Protein AF-A0A1D2M8N7-F1 (afdb_monomer_lite)

Structure (mmCIF, N/CA/C/O backbone):
data_AF-A0A1D2M8N7-F1
#
_entry.id   AF-A0A1D2M8N7-F1
#
loop_
_atom_site.group_PDB
_atom_site.id
_atom_site.type_symbol
_atom_site.label_atom_id
_atom_site.label_alt_id
_atom_site.label_comp_id
_atom_site.label_asym_id
_atom_site.label_entity_id
_atom_site.label_seq_id
_atom_site.pdbx_PDB_ins_code
_atom_site.Cartn_x
_atom_site.Cartn_y
_atom_site.Cartn_z
_atom_site.occupancy
_atom_site.B_iso_or_equiv
_atom_site.auth_seq_id
_atom_site.auth_comp_id
_atom_site.auth_asym_id
_atom_site.auth_atom_id
_atom_site.pdbx_PDB_model_num
ATOM 1 N N . MET A 1 1 ? 9.373 -18.485 15.037 1.00 39.41 1 MET A N 1
ATOM 2 C CA . MET A 1 1 ? 9.373 -17.427 16.068 1.00 39.41 1 MET A CA 1
ATOM 3 C C . MET A 1 1 ? 8.001 -17.439 16.716 1.00 39.41 1 MET A C 1
ATOM 5 O O . MET A 1 1 ? 7.015 -17.319 16.004 1.00 39.41 1 MET A O 1
ATOM 9 N N . SER A 1 2 ? 7.951 -17.748 18.009 1.00 27.81 2 SER A N 1
ATOM 10 C CA . SER A 1 2 ? 6.726 -18.033 18.767 1.00 27.81 2 SER A CA 1
ATOM 11 C C . SER A 1 2 ? 5.872 -16.779 18.997 1.00 27.81 2 SER A C 1
ATOM 13 O O . SER A 1 2 ? 6.446 -15.706 19.189 1.00 27.81 2 SER A O 1
ATOM 15 N N . PRO A 1 3 ? 4.531 -16.883 19.036 1.00 33.41 3 PRO A N 1
ATOM 16 C CA . PRO A 1 3 ? 3.685 -15.767 19.431 1.00 33.41 3 PRO A CA 1
ATOM 17 C C . PRO A 1 3 ? 3.717 -15.607 20.956 1.00 33.41 3 PRO A C 1
ATOM 19 O O . PRO A 1 3 ? 3.453 -16.545 21.707 1.00 33.41 3 PRO A O 1
ATOM 22 N N . ILE A 1 4 ? 4.065 -14.403 21.405 1.00 32.59 4 ILE A N 1
ATOM 23 C CA . ILE A 1 4 ? 3.985 -13.978 22.803 1.00 32.59 4 ILE A CA 1
ATOM 24 C C . ILE A 1 4 ? 2.514 -13.653 23.085 1.00 32.59 4 ILE A C 1
ATOM 26 O O . ILE A 1 4 ? 1.981 -12.667 22.583 1.00 32.59 4 ILE A O 1
ATOM 30 N N . ILE A 1 5 ? 1.852 -14.515 23.855 1.00 33.31 5 ILE A N 1
ATOM 31 C CA . ILE A 1 5 ? 0.481 -14.319 24.335 1.00 33.31 5 ILE A CA 1
ATOM 32 C C . ILE A 1 5 ? 0.560 -13.489 25.620 1.00 33.31 5 ILE A C 1
ATOM 34 O O . ILE A 1 5 ? 1.030 -13.976 26.647 1.00 33.31 5 ILE A O 1
ATOM 38 N N . PHE A 1 6 ? 0.115 -12.233 25.568 1.00 30.81 6 PHE A N 1
ATOM 39 C CA . PHE A 1 6 ? -0.077 -11.407 26.761 1.00 30.81 6 PHE A CA 1
ATOM 40 C C . PHE A 1 6 ? -1.386 -11.812 27.450 1.00 30.81 6 PHE A C 1
ATOM 42 O O . PHE A 1 6 ? -2.474 -11.464 26.997 1.00 30.81 6 PHE A O 1
ATOM 49 N N . PHE A 1 7 ? -1.279 -12.546 28.558 1.00 30.67 7 PHE A N 1
ATOM 50 C CA . PHE A 1 7 ? -2.371 -12.694 29.517 1.00 30.67 7 PHE A CA 1
ATOM 51 C C . PHE A 1 7 ? -2.469 -11.408 30.345 1.00 30.67 7 PHE A C 1
ATOM 53 O O . PHE A 1 7 ? -1.603 -11.125 31.170 1.00 30.67 7 PHE A O 1
ATOM 60 N N . VAL A 1 8 ? -3.525 -10.623 30.131 1.00 31.33 8 VAL A N 1
ATOM 61 C CA . VAL A 1 8 ? -3.925 -9.574 31.074 1.00 31.33 8 VAL A CA 1
ATOM 62 C C . VAL A 1 8 ? -4.784 -10.243 32.142 1.00 31.33 8 VAL A C 1
ATOM 64 O O . VAL A 1 8 ? -5.984 -10.444 31.967 1.00 31.33 8 VAL A O 1
ATOM 67 N N . THR A 1 9 ? -4.150 -10.644 33.240 1.00 33.78 9 THR A N 1
ATOM 68 C CA . THR A 1 9 ? -4.845 -11.157 34.422 1.00 33.78 9 THR A CA 1
ATOM 69 C C . THR A 1 9 ? -5.443 -9.973 35.178 1.00 33.78 9 THR A C 1
ATOM 71 O O . THR A 1 9 ? -4.750 -9.288 35.928 1.00 33.78 9 THR A O 1
ATOM 74 N N . LEU A 1 10 ? -6.731 -9.701 34.964 1.00 31.59 10 LEU A N 1
ATOM 75 C CA . LEU A 1 10 ? -7.494 -8.767 35.788 1.00 31.59 10 LEU A CA 1
ATOM 76 C C . LEU A 1 10 ? -7.776 -9.453 37.134 1.00 31.59 10 LEU A C 1
ATOM 78 O O . LEU A 1 10 ? -8.636 -10.327 37.230 1.00 31.59 10 LEU A O 1
ATOM 82 N N . VAL A 1 11 ? -7.015 -9.095 38.168 1.00 32.44 11 VAL A N 1
ATOM 83 C CA . VAL A 1 11 ? -7.277 -9.523 39.547 1.00 32.44 11 VAL A CA 1
ATOM 84 C C . VAL A 1 11 ? -8.539 -8.800 40.022 1.00 32.44 11 VAL A C 1
ATOM 86 O O . VAL A 1 11 ? -8.481 -7.647 40.445 1.00 32.44 11 VAL A O 1
ATOM 89 N N . LEU A 1 12 ? -9.695 -9.462 39.924 1.00 33.44 12 LEU A N 1
ATOM 90 C CA . LEU A 1 12 ? -10.898 -9.050 40.644 1.00 33.44 12 LEU A CA 1
ATOM 91 C C . LEU A 1 12 ? -10.654 -9.306 42.134 1.00 33.44 12 LEU A C 1
ATOM 93 O O . LEU A 1 12 ? -10.722 -10.441 42.605 1.00 33.44 12 LEU A O 1
ATOM 97 N N . GLY A 1 13 ? -10.359 -8.241 42.875 1.00 29.30 13 GLY A N 1
ATOM 98 C CA . GLY A 1 13 ? -10.477 -8.249 44.324 1.00 29.30 13 GLY A CA 1
ATOM 99 C C . GLY A 1 13 ? -11.942 -8.456 44.693 1.00 29.30 13 GLY A C 1
ATOM 100 O O . GLY A 1 13 ? -12.749 -7.536 44.589 1.00 29.30 13 GLY A O 1
ATOM 101 N N . VAL A 1 14 ? -12.291 -9.672 45.107 1.00 35.78 14 VAL A N 1
ATOM 102 C CA . VAL A 1 14 ? -13.542 -9.946 45.813 1.00 35.78 14 VAL A CA 1
ATOM 103 C C . VAL A 1 14 ? -13.428 -9.256 47.170 1.00 35.78 14 VAL A C 1
ATOM 105 O O . VAL A 1 14 ? -12.777 -9.763 48.080 1.00 35.78 14 VAL A O 1
ATOM 108 N N . VAL A 1 15 ? -14.030 -8.075 47.306 1.00 33.81 15 VAL A N 1
ATOM 109 C CA . VAL A 1 15 ? -14.282 -7.483 48.622 1.00 33.81 15 VAL A CA 1
ATOM 110 C C . VAL A 1 15 ? -15.444 -8.265 49.222 1.00 33.81 15 VAL A C 1
ATOM 112 O O . VAL A 1 15 ? -16.612 -7.965 48.989 1.00 33.81 15 VAL A O 1
ATOM 115 N N . SER A 1 16 ? -15.123 -9.322 49.966 1.00 35.66 16 SER A N 1
ATOM 116 C CA . SER A 1 16 ? -16.073 -9.932 50.886 1.00 35.66 16 SER A CA 1
ATOM 117 C C . SER A 1 16 ? -16.345 -8.921 51.997 1.00 35.66 16 SER A C 1
ATOM 119 O O . SER A 1 16 ? -15.528 -8.748 52.902 1.00 35.66 16 SER A O 1
ATOM 121 N N . ALA A 1 17 ? -17.483 -8.235 51.927 1.00 32.53 17 ALA A N 1
ATOM 122 C CA . ALA A 1 17 ? -18.021 -7.504 53.062 1.00 32.53 17 ALA A CA 1
ATOM 123 C C . ALA A 1 17 ? -18.484 -8.527 54.112 1.00 32.53 17 ALA A C 1
ATOM 125 O O . ALA A 1 17 ? -19.641 -8.940 54.147 1.00 32.53 17 ALA A O 1
ATOM 126 N N . THR A 1 18 ? -17.563 -8.995 54.952 1.00 35.00 18 THR A N 1
ATOM 127 C CA . THR A 1 18 ? -17.932 -9.625 56.217 1.00 35.00 18 THR A CA 1
ATOM 128 C C . THR A 1 18 ? -18.499 -8.533 57.114 1.00 35.00 18 THR A C 1
ATOM 130 O O . THR A 1 18 ? -17.779 -7.614 57.503 1.00 35.00 18 THR A O 1
ATOM 133 N N . ASN A 1 19 ? -19.797 -8.628 57.407 1.00 38.72 19 ASN A N 1
ATOM 134 C CA . ASN A 1 19 ? -20.489 -7.836 58.418 1.00 38.72 19 ASN A CA 1
ATOM 135 C C . ASN A 1 19 ? -19.705 -7.859 59.738 1.00 38.72 19 ASN A C 1
ATOM 137 O O . ASN A 1 19 ? -19.791 -8.825 60.493 1.00 38.72 19 ASN A O 1
ATOM 141 N N . SER A 1 20 ? -18.981 -6.781 60.036 1.00 35.78 20 SER A N 1
ATOM 142 C CA . SER A 1 20 ? -18.548 -6.468 61.396 1.00 35.78 20 SER A CA 1
ATOM 143 C C . SER A 1 20 ? -19.629 -5.616 62.052 1.00 35.78 20 SER A C 1
ATOM 145 O O . SER A 1 20 ? -19.499 -4.406 62.205 1.00 35.78 20 SER A O 1
ATOM 147 N N . SER A 1 21 ? -20.748 -6.248 62.395 1.00 45.16 21 SER A N 1
ATOM 148 C CA . SER A 1 21 ? -21.700 -5.702 63.359 1.00 45.16 21 SER A CA 1
ATOM 149 C C . SER A 1 21 ? -21.173 -6.001 64.761 1.00 45.16 21 SER A C 1
ATOM 151 O O . SER A 1 21 ? -21.582 -6.972 65.390 1.00 45.16 21 SER A O 1
ATOM 153 N N . SER A 1 22 ? -20.208 -5.205 65.209 1.00 45.62 22 SER A N 1
ATOM 154 C CA . SER A 1 22 ? -19.734 -5.174 66.591 1.00 45.62 22 SER A CA 1
ATOM 155 C C . SER A 1 22 ? -19.023 -3.848 66.809 1.00 45.62 22 SER A C 1
ATOM 157 O O . SER A 1 22 ? -17.811 -3.801 66.687 1.00 45.62 22 SER A O 1
ATOM 159 N N . ASP A 1 23 ? -19.789 -2.781 67.022 1.00 42.59 23 ASP A N 1
ATOM 160 C CA . ASP A 1 23 ? -19.342 -1.575 67.736 1.00 42.59 23 ASP A CA 1
ATOM 161 C C . ASP A 1 23 ? -20.545 -0.645 67.928 1.00 42.59 23 ASP A C 1
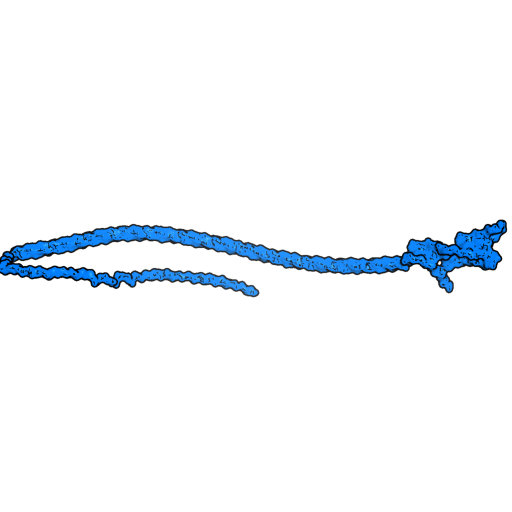ATOM 163 O O . ASP A 1 23 ? -20.701 0.377 67.266 1.00 42.59 23 ASP A O 1
ATOM 167 N N . TYR A 1 24 ? -21.467 -1.053 68.802 1.00 35.25 24 TYR A N 1
ATOM 168 C CA . TYR A 1 24 ? -22.373 -0.113 69.469 1.00 35.25 24 TYR A CA 1
ATOM 169 C C . TYR A 1 24 ? -22.890 -0.710 70.783 1.00 35.25 24 TYR A C 1
ATOM 171 O O . TYR A 1 24 ? -24.087 -0.861 71.009 1.00 35.25 24 TYR A O 1
ATOM 179 N N . ILE A 1 25 ? -21.966 -1.108 71.657 1.00 47.75 25 ILE A N 1
ATOM 180 C CA . ILE A 1 25 ? -22.248 -1.249 73.085 1.00 47.75 25 ILE A CA 1
ATOM 181 C C . ILE A 1 25 ? -21.123 -0.529 73.810 1.00 47.75 25 ILE A C 1
ATOM 183 O O . ILE A 1 25 ? -20.038 -1.081 73.940 1.00 47.75 25 ILE A O 1
ATOM 187 N N . GLN A 1 26 ? -21.398 0.705 74.223 1.00 42.28 26 GLN A N 1
ATOM 188 C CA . GLN A 1 26 ? -21.011 1.320 75.496 1.00 42.28 26 GLN A CA 1
ATOM 189 C C . GLN A 1 26 ? -21.221 2.827 75.363 1.00 42.28 26 GLN A C 1
ATOM 191 O O . GLN A 1 26 ? -20.484 3.500 74.656 1.00 42.28 26 GLN A O 1
ATOM 196 N N . ASP A 1 27 ? -22.279 3.338 75.985 1.00 43.38 27 ASP A N 1
ATOM 197 C CA . ASP A 1 27 ? -22.137 4.182 77.173 1.00 43.38 27 ASP A CA 1
ATOM 198 C C . ASP A 1 27 ? -23.534 4.673 77.588 1.00 43.38 27 ASP A C 1
ATOM 200 O O . ASP A 1 27 ? -24.073 5.640 77.056 1.00 43.38 27 ASP A O 1
ATOM 204 N N . VAL A 1 28 ? -24.163 3.941 78.509 1.00 43.00 28 VAL A N 1
ATOM 205 C CA . VAL A 1 28 ? -25.308 4.435 79.285 1.00 43.00 28 VAL A CA 1
ATOM 206 C C . VAL A 1 28 ? -24.843 4.468 80.734 1.00 43.00 28 VAL A C 1
ATOM 208 O O . VAL A 1 28 ? -25.274 3.672 81.562 1.00 43.00 28 VAL A O 1
ATOM 211 N N . THR A 1 29 ? -23.880 5.339 81.032 1.00 45.94 29 THR A N 1
ATOM 212 C CA . THR A 1 29 ? -23.478 5.640 82.411 1.00 45.94 29 THR A CA 1
ATOM 213 C C . THR A 1 29 ? -23.546 7.129 82.719 1.00 45.94 29 THR A C 1
ATOM 215 O O . THR A 1 29 ? -22.640 7.699 83.307 1.00 45.94 29 THR A O 1
ATOM 218 N N . THR A 1 30 ? -24.665 7.774 82.393 1.00 44.84 30 THR A N 1
ATOM 219 C CA . THR A 1 30 ? -25.023 9.071 82.988 1.00 44.84 30 THR A CA 1
ATOM 220 C C . THR A 1 30 ? -26.523 9.127 83.270 1.00 44.84 30 THR A C 1
ATOM 222 O O . THR A 1 30 ? -27.312 9.734 82.551 1.00 44.84 30 THR A O 1
ATOM 225 N N . LEU A 1 31 ? -26.932 8.475 84.361 1.00 39.41 31 LEU A N 1
ATOM 226 C CA . LEU A 1 31 ? -28.144 8.896 85.067 1.00 39.41 31 LEU A CA 1
ATOM 227 C C . LEU A 1 31 ? -27.937 10.356 85.513 1.00 39.41 31 LEU A C 1
ATOM 229 O O . LEU A 1 31 ? -26.852 10.669 86.015 1.00 39.41 31 LEU A O 1
ATOM 233 N N . PRO A 1 32 ? -28.920 11.256 85.358 1.00 43.50 32 PRO A N 1
ATOM 234 C CA . PRO A 1 32 ? -28.825 12.577 85.953 1.00 43.50 32 PRO A CA 1
ATOM 235 C C . PRO A 1 32 ? -28.776 12.407 87.471 1.00 43.50 32 PRO A C 1
ATOM 237 O O . PRO A 1 32 ? -29.675 11.813 88.064 1.00 43.50 32 PRO A O 1
ATOM 240 N N . THR A 1 33 ? -27.725 12.921 88.105 1.00 45.66 33 THR A N 1
ATOM 241 C CA . THR A 1 33 ? -27.704 13.120 89.553 1.00 45.66 33 THR A CA 1
ATOM 242 C C . THR A 1 33 ? -28.754 14.176 89.874 1.00 45.66 33 THR A C 1
ATOM 244 O O . THR A 1 33 ? -28.514 15.373 89.718 1.00 45.66 33 THR A O 1
ATOM 247 N N . GLU A 1 34 ? -29.943 13.733 90.269 1.00 37.28 34 GLU A N 1
ATOM 248 C CA . GLU A 1 34 ? -30.956 14.598 90.852 1.00 37.28 34 GLU A CA 1
ATOM 249 C C . GLU A 1 34 ? -30.397 15.135 92.175 1.00 37.28 34 GLU A C 1
ATOM 251 O O . GLU A 1 34 ? -30.208 14.408 93.153 1.00 37.28 34 GLU A O 1
ATOM 256 N N . VAL A 1 35 ? -30.029 16.416 92.170 1.00 47.09 35 VAL A N 1
ATOM 257 C CA . VAL A 1 35 ? -29.667 17.156 93.376 1.00 47.09 35 VAL A CA 1
ATOM 258 C C . VAL A 1 35 ? -30.955 17.336 94.170 1.00 47.09 35 VAL A C 1
ATOM 260 O O . VAL A 1 35 ? -31.782 18.181 93.835 1.00 47.09 35 VAL A O 1
ATOM 263 N N . LEU A 1 36 ? -31.127 16.518 95.207 1.00 37.56 36 LEU A N 1
ATOM 264 C CA . LEU A 1 36 ? -32.146 16.727 96.231 1.00 37.56 36 LEU A CA 1
ATOM 265 C C . LEU A 1 36 ? -31.996 18.151 96.799 1.00 37.56 36 LEU A C 1
ATOM 267 O O . LEU A 1 36 ? -30.891 18.501 97.231 1.00 37.56 36 LEU A O 1
ATOM 271 N N . PRO A 1 37 ? -33.057 18.975 96.840 1.00 44.53 37 PRO A N 1
ATOM 272 C CA . PRO A 1 37 ? -33.008 20.231 97.572 1.00 44.53 37 PRO A CA 1
ATOM 273 C C . PRO A 1 37 ? -32.797 19.933 99.064 1.00 44.53 37 PRO A C 1
ATOM 275 O O . PRO A 1 37 ? -33.618 19.281 99.708 1.00 44.53 37 PRO A O 1
ATOM 278 N N . GLN A 1 38 ? -31.666 20.389 99.609 1.00 51.44 38 GLN A N 1
ATOM 279 C CA . GLN A 1 38 ? -31.439 20.466 101.050 1.00 51.44 38 GLN A CA 1
ATOM 280 C C . GLN A 1 38 ? -32.096 21.735 101.589 1.00 51.44 38 GLN A C 1
ATOM 282 O O . GLN A 1 38 ? -31.416 22.719 101.838 1.00 51.44 38 GLN A O 1
ATOM 287 N N . ASP A 1 39 ? -33.405 21.675 101.795 1.00 43.03 39 ASP A N 1
ATOM 288 C CA . ASP A 1 39 ? -34.108 22.549 102.729 1.00 43.03 39 ASP A CA 1
ATOM 289 C C . ASP A 1 39 ? -34.938 21.642 103.644 1.00 43.03 39 ASP A C 1
ATOM 291 O O . ASP A 1 39 ? -36.107 21.354 103.397 1.00 43.03 39 ASP A O 1
ATOM 295 N N . ILE A 1 40 ? -34.294 21.116 104.693 1.00 45.44 40 ILE A N 1
ATOM 296 C CA . ILE A 1 40 ? -35.012 20.537 105.833 1.00 45.44 40 ILE A CA 1
ATOM 297 C C . ILE A 1 40 ? -35.487 21.725 106.662 1.00 45.44 40 ILE A C 1
ATOM 299 O O . ILE A 1 40 ? -34.792 22.211 107.556 1.00 45.44 40 ILE A O 1
ATOM 303 N N . GLU A 1 41 ? -36.670 22.220 106.322 1.00 43.91 41 GLU A N 1
ATOM 304 C CA . GLU A 1 41 ? -37.457 23.032 107.232 1.00 43.91 41 GLU A CA 1
ATOM 305 C C . GLU A 1 41 ? -37.797 22.149 108.443 1.00 43.91 41 GLU A C 1
ATOM 307 O O . GLU A 1 41 ? -38.355 21.056 108.313 1.00 43.91 41 GLU A O 1
ATOM 312 N N . VAL A 1 42 ? -37.359 22.576 109.628 1.00 48.09 42 VAL A N 1
ATOM 313 C CA . VAL A 1 42 ? -37.662 21.908 110.896 1.00 48.09 42 VAL A CA 1
ATOM 314 C C . VAL A 1 42 ? -39.170 22.003 111.113 1.00 48.09 42 VAL A C 1
ATOM 316 O O . VAL A 1 42 ? -39.680 23.058 111.489 1.00 48.09 42 VAL A O 1
ATOM 319 N N . LEU A 1 43 ? -39.881 20.906 110.856 1.00 43.09 43 LEU A N 1
ATOM 320 C CA . LEU A 1 43 ? -41.291 20.775 111.206 1.00 43.09 43 LEU A CA 1
ATOM 321 C C . LEU A 1 43 ? -41.437 20.796 112.739 1.00 43.09 43 LEU A C 1
ATOM 323 O O . LEU A 1 43 ? -40.657 20.130 113.428 1.00 43.09 43 LEU A O 1
ATOM 327 N N . PRO A 1 44 ? -42.407 21.548 113.288 1.00 46.06 44 PRO A N 1
ATOM 328 C CA . PRO A 1 44 ? -42.737 21.472 114.701 1.00 46.06 44 PRO A CA 1
ATOM 329 C C . PRO A 1 44 ? -43.218 20.059 115.059 1.00 46.06 44 PRO A C 1
ATOM 331 O O . PRO A 1 44 ? -43.850 19.371 114.258 1.00 46.06 44 PRO A O 1
ATOM 334 N N . ASP A 1 45 ? -42.872 19.648 116.276 1.00 49.56 45 ASP A N 1
ATOM 335 C CA . ASP A 1 45 ? -43.236 18.395 116.937 1.00 49.56 45 ASP A CA 1
ATOM 336 C C . ASP A 1 45 ? -44.749 18.328 117.211 1.00 49.56 45 ASP A C 1
ATOM 338 O O . ASP A 1 45 ? -45.194 18.495 118.340 1.00 49.56 45 ASP A O 1
ATOM 342 N N . ASP A 1 46 ? -45.535 18.113 116.157 1.00 42.06 46 ASP A N 1
ATOM 343 C CA . ASP A 1 46 ? -46.916 17.637 116.234 1.00 42.06 46 ASP A CA 1
ATOM 344 C C . ASP A 1 46 ? -46.959 16.254 115.575 1.00 42.06 46 ASP A C 1
ATOM 346 O O . ASP A 1 46 ? -47.269 16.084 114.394 1.00 42.06 46 ASP A O 1
ATOM 350 N N . THR A 1 47 ? -46.582 15.230 116.342 1.00 51.12 47 THR A N 1
ATOM 351 C CA . THR A 1 47 ? -46.739 13.829 115.939 1.00 51.12 47 THR A CA 1
ATOM 352 C C . THR A 1 47 ? -48.210 13.422 116.026 1.00 51.12 47 THR A C 1
ATOM 354 O O . THR A 1 47 ? -48.642 12.712 116.935 1.00 51.12 47 THR A O 1
ATOM 357 N N . GLU A 1 48 ? -48.994 13.832 115.028 1.00 49.25 48 GLU A N 1
ATOM 358 C CA . GLU A 1 48 ? -50.220 13.124 114.676 1.00 49.25 48 GLU A CA 1
ATOM 359 C C . GLU A 1 48 ? -49.809 11.747 114.130 1.00 49.25 48 GLU A C 1
ATOM 361 O O . GLU A 1 48 ? -49.418 11.576 112.974 1.00 49.25 48 GLU A O 1
ATOM 366 N N . VAL A 1 49 ? -49.806 10.744 115.012 1.00 52.19 49 VAL A N 1
ATOM 367 C CA . VAL A 1 49 ? -49.645 9.341 114.626 1.00 52.19 49 VAL A CA 1
ATOM 368 C C . VAL A 1 49 ? -50.880 8.966 113.816 1.00 52.19 49 VAL A C 1
ATOM 370 O O . VAL A 1 49 ? -51.911 8.596 114.379 1.00 52.19 49 VAL A O 1
ATOM 373 N N . LEU A 1 50 ? -50.769 9.101 112.491 1.00 49.91 50 LEU A N 1
ATOM 374 C CA . LEU A 1 50 ? -51.803 8.701 111.544 1.00 49.91 50 LEU A CA 1
ATOM 375 C C . LEU A 1 50 ? -52.240 7.264 111.882 1.00 49.91 50 LEU A C 1
ATOM 377 O O . LEU A 1 50 ? -51.380 6.380 112.022 1.00 49.91 50 LEU A O 1
ATOM 381 N N . PRO A 1 51 ? -53.548 6.997 112.053 1.00 59.59 51 PRO A N 1
ATOM 382 C CA . PRO A 1 51 ? -54.037 5.658 112.336 1.00 59.59 51 PRO A CA 1
ATOM 383 C C . PRO A 1 51 ? -53.520 4.698 111.262 1.00 59.59 51 PRO A C 1
ATOM 385 O O . PRO A 1 51 ? -53.384 5.052 110.096 1.00 59.59 51 PRO A O 1
ATOM 388 N N . THR A 1 52 ? -53.235 3.452 111.634 1.00 59.69 52 THR A N 1
ATOM 389 C CA . THR A 1 52 ? -52.577 2.448 110.773 1.00 59.69 52 THR A CA 1
ATOM 390 C C . THR A 1 52 ? -53.260 2.248 109.408 1.00 59.69 52 THR A C 1
ATOM 392 O O . THR A 1 52 ? -52.619 1.788 108.465 1.00 59.69 52 THR A O 1
ATOM 395 N N . ASN A 1 53 ? -54.541 2.623 109.283 1.00 63.22 53 ASN A N 1
ATOM 396 C CA . ASN A 1 53 ? -55.285 2.625 108.022 1.00 63.22 53 ASN A CA 1
ATOM 397 C C . ASN A 1 53 ? -54.821 3.724 107.036 1.00 63.22 53 ASN A C 1
ATOM 399 O O . ASN A 1 53 ? -54.795 3.488 105.828 1.00 63.22 53 ASN A O 1
ATOM 403 N N . GLU A 1 54 ? -54.408 4.893 107.528 1.00 68.75 54 GLU A N 1
ATOM 404 C CA . GLU A 1 54 ? -54.054 6.057 106.707 1.00 68.75 54 GLU A CA 1
ATOM 405 C C . GLU A 1 54 ? -52.654 5.898 106.105 1.00 68.75 54 GLU A C 1
ATOM 407 O O . GLU A 1 54 ? -52.448 6.195 104.929 1.00 68.75 54 GLU A O 1
ATOM 412 N N . ILE A 1 55 ? -51.721 5.292 106.850 1.00 71.56 55 ILE A N 1
ATOM 413 C CA . ILE A 1 55 ? -50.391 4.915 106.342 1.00 71.56 55 ILE A CA 1
ATOM 414 C C . ILE A 1 55 ? -50.517 3.887 105.213 1.00 71.56 55 ILE A C 1
ATOM 416 O O . ILE A 1 55 ? -49.877 4.028 104.173 1.00 71.56 55 ILE A O 1
ATOM 420 N N . PHE A 1 56 ? -51.362 2.865 105.387 1.00 73.56 56 PHE A N 1
ATOM 421 C CA . PHE A 1 56 ? -51.574 1.835 104.366 1.00 73.56 56 PHE A CA 1
ATOM 422 C C . PHE A 1 56 ? -52.209 2.424 103.097 1.00 73.56 56 PHE A C 1
ATOM 424 O O . PHE A 1 56 ? -51.807 2.085 101.985 1.00 73.56 56 PHE A O 1
ATOM 431 N N . THR A 1 57 ? -53.145 3.361 103.266 1.00 79.00 57 THR A N 1
ATOM 432 C CA . THR A 1 57 ? -53.799 4.079 102.162 1.00 79.00 57 THR A CA 1
ATOM 433 C C . THR A 1 57 ? -52.813 4.971 101.401 1.00 79.00 57 THR A C 1
ATOM 435 O O . THR A 1 57 ? -52.787 4.946 100.169 1.00 79.00 57 THR A O 1
ATOM 438 N N . ALA A 1 58 ? -51.948 5.706 102.105 1.00 78.00 58 ALA A N 1
ATOM 439 C CA . ALA A 1 58 ? -50.910 6.534 101.492 1.00 78.00 58 ALA A CA 1
ATOM 440 C C . ALA A 1 58 ? -49.870 5.693 100.729 1.00 78.00 58 ALA A C 1
ATOM 442 O O . ALA A 1 58 ? -49.497 6.039 99.607 1.00 78.00 58 ALA A O 1
ATOM 443 N N . LEU A 1 59 ? -49.444 4.558 101.297 1.00 80.75 59 LEU A N 1
ATOM 444 C CA . LEU A 1 59 ? -48.489 3.652 100.652 1.00 80.75 59 LEU A CA 1
ATOM 445 C C . LEU A 1 59 ? -49.069 3.032 99.373 1.00 80.75 59 LEU A C 1
ATOM 447 O O . LEU A 1 59 ? -48.379 2.961 98.357 1.00 80.75 59 LEU A O 1
ATOM 451 N N . HIS A 1 60 ? -50.340 2.622 99.414 1.00 83.19 60 HIS A N 1
ATOM 452 C CA . HIS A 1 60 ? -51.049 2.069 98.260 1.00 83.19 60 HIS A CA 1
ATOM 453 C C . HIS A 1 60 ? -51.193 3.108 97.142 1.00 83.19 60 HIS A C 1
ATOM 455 O O . HIS A 1 60 ? -50.822 2.851 96.001 1.00 83.19 60 HIS A O 1
ATOM 461 N N . THR A 1 61 ? -51.611 4.325 97.498 1.00 86.12 61 THR A N 1
ATOM 462 C CA . THR A 1 61 ? -51.768 5.439 96.550 1.00 86.12 61 THR A CA 1
ATOM 463 C C . THR A 1 61 ? -50.440 5.814 95.882 1.00 86.12 61 THR A C 1
ATOM 465 O O . THR A 1 61 ? -50.397 6.087 94.681 1.00 86.12 61 THR A O 1
ATOM 468 N N . ASN A 1 62 ? -49.336 5.804 96.638 1.00 90.06 62 ASN A N 1
ATOM 469 C CA . ASN A 1 62 ? -48.006 6.079 96.096 1.00 90.06 62 ASN A CA 1
ATOM 470 C C . ASN A 1 62 ? -47.554 4.979 95.119 1.00 90.06 62 ASN A C 1
ATOM 472 O O . ASN A 1 62 ? -47.104 5.275 94.013 1.00 90.06 62 ASN A O 1
ATOM 476 N N . TYR A 1 63 ? -47.745 3.707 95.487 1.00 91.44 63 TYR A N 1
ATOM 477 C CA . TYR A 1 63 ? -47.426 2.577 94.613 1.00 91.44 63 TYR A CA 1
ATOM 478 C C . TYR A 1 63 ? -48.220 2.620 93.300 1.00 91.44 63 TYR A C 1
ATOM 480 O O . TYR A 1 63 ? -47.635 2.475 92.227 1.00 91.44 63 TYR A O 1
ATOM 488 N N . ASP A 1 64 ? -49.525 2.893 93.368 1.00 92.94 64 ASP A N 1
ATOM 489 C CA . ASP A 1 64 ? -50.384 3.012 92.185 1.00 92.94 64 ASP A CA 1
ATOM 490 C C . ASP A 1 64 ? -49.965 4.178 91.282 1.00 92.94 64 ASP A C 1
ATOM 492 O O . ASP A 1 64 ? -50.011 4.072 90.052 1.00 92.94 64 ASP A O 1
ATOM 496 N N . THR A 1 65 ? -49.509 5.282 91.878 1.00 93.19 65 THR A N 1
ATOM 497 C CA . THR A 1 65 ? -49.022 6.457 91.145 1.00 93.19 65 THR A CA 1
ATOM 498 C C . THR A 1 65 ? -47.724 6.151 90.398 1.00 93.19 65 THR A C 1
ATOM 500 O O . THR A 1 65 ? -47.631 6.413 89.198 1.00 93.19 65 THR A O 1
ATOM 503 N N . GLU A 1 66 ? -46.732 5.566 91.072 1.00 93.88 66 GLU A N 1
ATOM 504 C CA . GLU A 1 66 ? -45.446 5.214 90.456 1.00 93.88 66 GLU A CA 1
ATOM 505 C C . GLU A 1 66 ? -45.597 4.107 89.405 1.00 93.88 66 GLU A C 1
ATOM 507 O O . GLU A 1 66 ? -45.032 4.205 88.313 1.00 93.88 66 GLU A O 1
ATOM 512 N N . LEU A 1 67 ? -46.437 3.101 89.671 1.00 95.50 67 LEU A N 1
ATOM 513 C CA . LEU A 1 67 ? -46.772 2.070 88.691 1.00 95.50 67 LEU A CA 1
ATOM 514 C C . LEU A 1 67 ? -47.448 2.677 87.453 1.00 95.50 67 LEU A C 1
ATOM 516 O O . LEU A 1 67 ? -47.105 2.312 86.328 1.00 95.50 67 LEU A O 1
ATOM 520 N N . SER A 1 68 ? -48.365 3.630 87.641 1.00 95.69 68 SER A N 1
ATOM 521 C CA . SER A 1 68 ? -49.042 4.319 86.535 1.00 95.69 68 SER A CA 1
ATOM 522 C C . SER A 1 68 ? -48.079 5.159 85.695 1.00 95.69 68 SER A C 1
ATOM 524 O O . SER A 1 68 ? -48.152 5.114 84.466 1.00 95.69 68 SER A O 1
ATOM 526 N N . LYS A 1 69 ? -47.142 5.886 86.323 1.00 95.94 69 LYS A N 1
ATOM 527 C CA . LYS A 1 69 ? -46.092 6.639 85.612 1.00 95.94 69 LYS A CA 1
ATOM 528 C C . LYS A 1 69 ? -45.193 5.712 84.800 1.00 95.94 69 LYS A C 1
ATOM 530 O O . LYS A 1 69 ? -44.943 5.980 83.625 1.00 95.94 69 LYS A O 1
ATOM 535 N N . LEU A 1 70 ? -44.748 4.608 85.404 1.00 96.69 70 LEU A N 1
ATOM 536 C CA . LEU A 1 70 ? -43.933 3.609 84.719 1.00 96.69 70 LEU A CA 1
ATOM 537 C C . LEU A 1 70 ? -44.679 3.034 83.511 1.00 96.69 70 LEU A C 1
ATOM 539 O O . LEU A 1 70 ? -44.115 2.952 82.422 1.00 96.69 70 LEU A O 1
ATOM 543 N N . LEU A 1 71 ? -45.956 2.679 83.681 1.00 96.62 71 LEU A N 1
ATOM 544 C CA . LEU A 1 71 ? -46.785 2.126 82.612 1.00 96.62 71 LEU A CA 1
ATOM 545 C C . LEU A 1 71 ? -46.998 3.134 81.471 1.00 96.62 71 LEU A C 1
ATOM 547 O O . LEU A 1 71 ? -46.942 2.756 80.298 1.00 96.62 71 LEU A O 1
ATOM 551 N N . ALA A 1 72 ? -47.198 4.412 81.802 1.00 95.88 72 ALA A N 1
ATOM 552 C CA . ALA A 1 72 ? -47.314 5.488 80.824 1.00 95.88 72 ALA A CA 1
ATOM 553 C C . ALA A 1 72 ? -46.014 5.661 80.020 1.00 95.88 72 ALA A C 1
ATOM 555 O O . ALA A 1 72 ? -46.058 5.633 78.790 1.00 95.88 72 ALA A O 1
ATOM 556 N N . GLY A 1 73 ? -44.860 5.733 80.694 1.00 97.44 73 GLY A N 1
ATOM 557 C CA . GLY A 1 73 ? -43.557 5.852 80.031 1.00 97.44 73 GLY A CA 1
ATOM 558 C C . GLY A 1 73 ? -43.227 4.646 79.146 1.00 97.44 73 GLY A C 1
ATOM 559 O O . GLY A 1 73 ? -42.755 4.803 78.021 1.00 97.44 73 GLY A O 1
ATOM 560 N N . LEU A 1 74 ? -43.552 3.431 79.602 1.00 97.62 74 LEU A N 1
ATO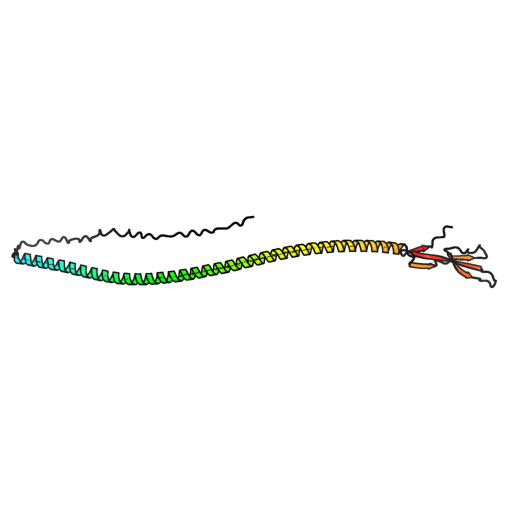M 561 C CA . LEU A 1 74 ? -43.378 2.214 78.805 1.00 97.62 74 LEU A CA 1
ATOM 562 C C . LEU A 1 74 ? -44.249 2.244 77.538 1.00 97.62 74 LEU A C 1
ATOM 564 O O . LEU A 1 74 ? -43.809 1.846 76.460 1.00 97.62 74 LEU A O 1
ATOM 568 N N . THR A 1 75 ? -45.485 2.733 77.663 1.00 97.44 75 THR A N 1
ATOM 569 C CA . THR A 1 75 ? -46.430 2.856 76.545 1.00 97.44 75 THR A CA 1
ATOM 570 C C . THR A 1 75 ? -45.943 3.863 75.505 1.00 97.44 75 THR A C 1
ATOM 572 O O . THR A 1 75 ? -46.009 3.589 74.303 1.00 97.44 75 THR A O 1
ATOM 575 N N . GLU A 1 76 ? -45.421 5.007 75.949 1.00 97.81 76 GLU A N 1
ATOM 576 C CA . GLU A 1 76 ? -44.836 6.022 75.071 1.00 97.81 76 GLU A CA 1
ATOM 577 C C . GLU A 1 76 ? -43.618 5.467 74.322 1.00 97.81 76 GLU A C 1
ATOM 579 O O . GLU A 1 76 ? -43.602 5.482 73.088 1.00 97.81 76 GLU A O 1
ATOM 584 N N . TYR A 1 77 ? -42.676 4.849 75.044 1.00 98.00 77 TYR A N 1
ATOM 585 C CA . TYR A 1 77 ? -41.492 4.219 74.455 1.00 98.00 77 TYR A CA 1
ATOM 586 C C . TYR A 1 77 ? -41.856 3.168 73.397 1.00 98.00 77 TYR A C 1
ATOM 588 O O . TYR A 1 77 ? -41.311 3.162 72.291 1.00 98.00 77 TYR A O 1
ATOM 596 N N . PHE A 1 78 ? -42.824 2.289 73.687 1.00 98.25 78 PHE A N 1
ATOM 597 C CA . PHE A 1 78 ? -43.269 1.295 72.709 1.00 98.25 78 PHE A CA 1
ATOM 598 C C . PHE A 1 78 ? -43.943 1.925 71.485 1.00 98.25 78 PHE A C 1
ATOM 600 O O . PHE A 1 78 ? -43.808 1.399 70.377 1.00 98.25 78 PHE A O 1
ATOM 607 N N . THR A 1 79 ? -44.643 3.046 71.650 1.00 98.00 79 THR A N 1
ATOM 608 C CA . THR A 1 79 ? -45.287 3.764 70.541 1.00 98.00 79 THR A CA 1
ATOM 609 C C . THR A 1 79 ? -44.251 4.423 69.624 1.00 98.00 79 THR A C 1
ATOM 611 O O . THR A 1 79 ? -44.362 4.338 68.393 1.00 98.00 79 THR A O 1
ATOM 614 N N . GLU A 1 80 ? -43.209 5.022 70.200 1.00 98.25 80 GLU A N 1
ATOM 615 C CA . GLU A 1 80 ? -42.085 5.590 69.451 1.00 98.25 80 GLU A CA 1
ATOM 616 C C . GLU A 1 80 ? -41.307 4.495 68.708 1.00 98.25 80 GLU A C 1
ATOM 618 O O . GLU A 1 80 ? -41.155 4.564 67.485 1.00 98.25 80 GLU A O 1
ATOM 623 N N . ALA A 1 81 ? -40.956 3.401 69.393 1.00 98.00 81 ALA A N 1
ATOM 624 C CA . ALA A 1 81 ? -40.275 2.260 68.783 1.00 98.00 81 ALA A CA 1
ATOM 625 C C . ALA A 1 81 ? -41.070 1.667 67.603 1.00 98.00 81 ALA A C 1
ATOM 627 O O . ALA A 1 81 ? -40.510 1.343 66.552 1.00 98.00 81 ALA A O 1
ATOM 628 N N . GLN A 1 82 ? -42.399 1.559 67.721 1.00 98.31 82 GLN A N 1
ATOM 629 C CA . GLN A 1 82 ? -43.253 1.128 66.610 1.00 98.31 82 GLN A CA 1
ATOM 630 C C . GLN A 1 82 ? -43.201 2.091 65.418 1.00 98.31 82 GLN A C 1
ATOM 632 O O . GLN A 1 82 ? -43.256 1.651 64.262 1.00 98.31 82 GLN A O 1
ATOM 637 N N . THR A 1 83 ? -43.116 3.392 65.682 1.00 98.31 83 THR A N 1
ATOM 638 C CA . THR A 1 83 ? -43.020 4.430 64.652 1.00 98.31 83 THR A CA 1
ATOM 639 C C . THR A 1 83 ? -41.685 4.343 63.915 1.00 98.31 83 THR A C 1
ATOM 641 O O . THR A 1 83 ? -41.666 4.295 62.679 1.00 98.31 83 THR A O 1
ATOM 644 N N . ASP A 1 84 ? -40.582 4.195 64.643 1.00 98.50 84 ASP A N 1
ATOM 645 C CA . ASP A 1 84 ? -39.250 4.037 64.061 1.00 98.50 84 ASP A CA 1
ATOM 646 C C . ASP A 1 84 ? -39.115 2.752 63.250 1.00 98.50 84 ASP A C 1
ATOM 648 O O . ASP A 1 84 ? -38.630 2.782 62.116 1.00 98.50 84 ASP A O 1
ATOM 652 N N . ILE A 1 85 ? -39.644 1.630 63.746 1.00 98.50 85 ILE A N 1
ATOM 653 C CA . ILE A 1 85 ? -39.672 0.367 62.996 1.00 98.50 85 ILE A CA 1
ATOM 654 C C . ILE A 1 85 ? -40.421 0.539 61.668 1.00 98.50 85 ILE A C 1
ATOM 656 O O . ILE A 1 85 ? -39.980 0.027 60.633 1.00 98.50 85 ILE A O 1
ATOM 660 N N . LYS A 1 86 ? -41.545 1.268 61.654 1.00 98.25 86 LYS A N 1
ATOM 661 C CA . LYS A 1 86 ? -42.280 1.563 60.411 1.00 98.25 86 LYS A CA 1
ATOM 662 C C . LYS A 1 86 ? -41.437 2.412 59.454 1.00 98.25 86 LYS A C 1
ATOM 664 O O . LYS A 1 86 ? -41.391 2.108 58.258 1.00 98.25 86 LYS A O 1
ATOM 669 N N . LYS A 1 87 ? -40.737 3.433 59.958 1.00 98.56 87 LYS A N 1
ATOM 670 C CA . LYS A 1 87 ? -39.852 4.297 59.159 1.00 98.56 87 LYS A CA 1
ATOM 671 C C . LYS A 1 87 ? -38.667 3.520 58.578 1.00 98.56 87 LYS A C 1
ATOM 673 O O . LYS A 1 87 ? -38.406 3.618 57.380 1.00 98.56 87 LYS A O 1
ATOM 678 N N . LEU A 1 88 ? -38.012 2.683 59.381 1.00 98.69 88 LEU A N 1
ATOM 679 C CA . LEU A 1 88 ? -36.912 1.818 58.949 1.00 98.69 88 LEU A CA 1
ATOM 680 C C . LEU A 1 88 ? -37.360 0.825 57.874 1.00 98.69 88 LEU A C 1
ATOM 682 O O . LEU A 1 88 ? -36.677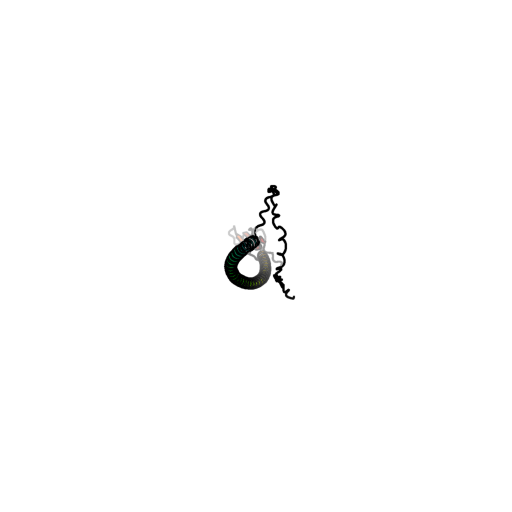 0.677 56.863 1.00 98.69 88 LEU A O 1
ATOM 686 N N . LYS A 1 89 ? -38.541 0.209 58.020 1.00 98.50 89 LYS A N 1
ATOM 687 C CA . LYS A 1 89 ? -39.116 -0.668 56.982 1.00 98.50 89 LYS A CA 1
ATOM 688 C C . LYS A 1 89 ? -39.328 0.069 55.658 1.00 98.50 89 LYS A C 1
ATOM 690 O O . LYS A 1 89 ? -39.025 -0.481 54.599 1.00 98.50 89 LYS A O 1
ATOM 695 N N . LYS A 1 90 ? -39.813 1.314 55.704 1.00 98.44 90 LYS A N 1
ATOM 696 C CA . LYS A 1 90 ? -39.982 2.150 54.507 1.00 98.44 90 LYS A CA 1
ATOM 697 C C . LYS A 1 90 ? -38.637 2.480 53.857 1.00 98.44 90 LYS A C 1
ATOM 699 O O . LYS A 1 90 ? -38.496 2.320 52.646 1.00 98.44 90 LYS A O 1
ATOM 704 N N . ASN A 1 91 ? -37.655 2.901 54.652 1.00 98.56 91 ASN A N 1
ATOM 705 C CA . ASN A 1 91 ? -36.321 3.245 54.161 1.00 98.56 91 ASN A CA 1
ATOM 706 C C . ASN A 1 91 ? -35.611 2.033 53.554 1.00 98.56 91 ASN A C 1
ATOM 708 O O . ASN A 1 91 ? -35.052 2.147 52.467 1.00 98.56 91 ASN A O 1
ATOM 712 N N . ARG A 1 92 ? -35.699 0.865 54.205 1.00 98.62 92 ARG A N 1
ATOM 713 C CA . ARG A 1 92 ? -35.163 -0.395 53.681 1.00 98.62 92 ARG A CA 1
ATOM 714 C C . ARG A 1 92 ? -35.749 -0.714 52.307 1.00 98.62 92 ARG A C 1
ATOM 716 O O . ARG A 1 92 ? -34.995 -0.911 51.369 1.00 98.62 92 ARG A O 1
ATOM 723 N N . LYS A 1 93 ? -37.077 -0.663 52.155 1.00 98.50 93 LYS A N 1
ATOM 724 C CA . LYS A 1 93 ? -37.731 -0.919 50.861 1.00 98.50 93 LYS A CA 1
ATOM 725 C C . LYS A 1 93 ? -37.264 0.050 49.762 1.00 98.50 93 LYS A C 1
ATOM 727 O O . LYS A 1 93 ? -37.109 -0.346 48.608 1.00 98.50 93 LYS A O 1
ATOM 732 N N . ALA A 1 94 ? -37.044 1.319 50.109 1.00 98.44 94 ALA A N 1
ATOM 733 C CA . ALA A 1 94 ? -36.515 2.308 49.173 1.00 98.44 94 ALA A CA 1
ATOM 734 C C . ALA A 1 94 ? -35.054 2.019 48.783 1.00 98.44 94 ALA A C 1
ATOM 736 O O . ALA A 1 94 ? -34.699 2.183 47.618 1.00 98.44 94 ALA A O 1
ATOM 737 N N . ALA A 1 95 ? -34.225 1.576 49.732 1.00 98.56 95 ALA A N 1
ATOM 738 C CA . ALA A 1 95 ? -32.856 1.144 49.462 1.00 98.56 95 ALA A CA 1
ATOM 739 C C . ALA A 1 95 ? -32.828 -0.099 48.559 1.00 98.56 95 ALA A C 1
ATOM 741 O O . ALA A 1 95 ? -32.133 -0.073 47.550 1.00 98.56 95 ALA A O 1
ATOM 742 N N . ASP A 1 96 ? -33.654 -1.112 48.844 1.00 98.62 96 ASP A N 1
ATOM 743 C CA . ASP A 1 96 ? -33.773 -2.330 48.028 1.00 98.62 96 ASP A CA 1
ATOM 744 C C . ASP A 1 96 ? -34.131 -1.989 46.568 1.00 98.62 96 ASP A C 1
ATOM 746 O O . ASP A 1 96 ? -33.556 -2.534 45.632 1.00 98.62 96 ASP A O 1
ATOM 750 N N . THR A 1 97 ? -35.031 -1.019 46.365 1.00 98.44 97 THR A N 1
ATOM 751 C CA . THR A 1 97 ? -35.414 -0.558 45.017 1.00 98.44 97 THR A CA 1
ATOM 752 C C . THR A 1 97 ? -34.249 0.118 44.287 1.00 98.44 97 THR A C 1
ATOM 754 O O . THR A 1 97 ? -34.058 -0.102 43.095 1.00 98.44 97 THR A O 1
ATOM 757 N N . LYS A 1 98 ? -33.457 0.943 44.986 1.00 98.62 98 LYS A N 1
ATOM 758 C CA . LYS A 1 98 ? -32.280 1.603 44.397 1.00 98.62 98 LYS A CA 1
ATOM 759 C C . LYS A 1 98 ? -31.171 0.609 44.064 1.00 98.62 98 LYS A C 1
ATOM 761 O O . LYS A 1 98 ? -30.526 0.769 43.037 1.00 98.62 98 LYS A O 1
ATOM 766 N N . ILE A 1 99 ? -30.960 -0.388 44.923 1.00 98.69 99 ILE A N 1
ATOM 767 C CA . ILE A 1 99 ? -29.979 -1.454 44.695 1.00 98.69 99 ILE A CA 1
ATOM 768 C C . ILE A 1 99 ? -30.353 -2.231 43.433 1.00 98.69 99 ILE A C 1
ATOM 770 O O . ILE A 1 99 ? -29.525 -2.326 42.537 1.00 98.69 99 ILE A O 1
ATOM 774 N N . ALA A 1 100 ? -31.611 -2.661 43.306 1.00 98.25 100 ALA A N 1
ATOM 775 C CA . ALA A 1 100 ? -32.079 -3.363 42.112 1.00 98.25 100 ALA A CA 1
ATOM 776 C C . ALA A 1 100 ? -31.906 -2.533 40.822 1.00 98.25 100 ALA A C 1
ATOM 778 O O . ALA A 1 100 ? -31.498 -3.065 39.795 1.00 98.25 100 ALA A O 1
ATOM 779 N N . GLY A 1 101 ? -32.170 -1.220 40.875 1.00 98.62 101 GLY A N 1
ATOM 780 C CA . GLY A 1 101 ? -31.947 -0.331 39.728 1.00 98.62 101 GLY A CA 1
ATOM 781 C C . GLY A 1 101 ? -30.469 -0.204 39.343 1.00 98.62 101 GLY A C 1
ATOM 782 O O . GLY A 1 101 ? -30.128 -0.281 38.168 1.00 98.62 101 GLY A O 1
ATOM 783 N N . LEU A 1 102 ? -29.576 -0.071 40.329 1.00 98.69 102 LEU A N 1
ATOM 784 C CA . LEU A 1 102 ? -28.131 -0.028 40.083 1.00 98.69 102 LEU A CA 1
ATOM 785 C C . LEU A 1 102 ? -27.599 -1.351 39.518 1.00 98.69 102 LEU A C 1
ATOM 787 O O . LEU A 1 102 ? -26.701 -1.329 38.681 1.00 98.69 102 LEU A O 1
ATOM 791 N N . GLU A 1 103 ? -28.141 -2.490 39.953 1.00 98.62 103 GLU A N 1
ATOM 792 C CA . GLU A 1 103 ? -27.799 -3.806 39.402 1.00 98.62 103 GLU A CA 1
ATOM 793 C C . GLU A 1 103 ? -28.162 -3.892 37.910 1.00 98.62 103 GLU A C 1
ATOM 795 O O . GLU A 1 103 ? -27.337 -4.315 37.100 1.00 98.62 103 GLU A O 1
ATOM 800 N N . GLU A 1 104 ? -29.346 -3.415 37.516 1.00 98.56 104 GLU A N 1
ATOM 801 C CA . GLU A 1 104 ? -29.779 -3.382 36.112 1.00 98.56 104 GLU A CA 1
ATOM 802 C C . GLU A 1 104 ? -28.933 -2.426 35.250 1.00 98.56 104 GLU A C 1
ATOM 804 O O . GLU A 1 104 ? -28.513 -2.777 34.139 1.00 98.56 104 GLU A O 1
ATOM 809 N N . GLU A 1 105 ? -28.640 -1.227 35.764 1.00 98.69 105 GLU A N 1
ATOM 810 C CA . GLU A 1 105 ? -27.757 -0.266 35.095 1.00 98.69 105 GLU A CA 1
ATOM 811 C C . GLU A 1 105 ? -26.351 -0.848 34.896 1.00 98.69 105 GLU A C 1
ATOM 813 O O . GLU A 1 105 ? -25.759 -0.697 33.823 1.00 98.69 105 GLU A O 1
ATOM 818 N N . PHE A 1 106 ? -25.826 -1.556 35.901 1.00 98.69 106 PHE A N 1
ATOM 819 C CA . PHE A 1 106 ? -24.503 -2.166 35.835 1.00 98.69 106 PHE A CA 1
ATOM 820 C C . PHE A 1 106 ? -24.439 -3.295 34.801 1.00 98.69 106 PHE A C 1
ATOM 822 O O . PHE A 1 106 ? -23.490 -3.348 34.015 1.00 98.69 106 PHE A O 1
ATOM 829 N N . GLU A 1 107 ? -25.456 -4.156 34.737 1.00 98.62 107 GLU A N 1
ATOM 830 C CA . GLU A 1 107 ? -25.544 -5.209 33.717 1.00 98.62 107 GLU A CA 1
ATOM 831 C C . GLU A 1 107 ? -25.653 -4.632 32.299 1.00 98.62 107 GLU A C 1
ATOM 833 O O . GLU A 1 107 ? -24.999 -5.108 31.362 1.00 98.62 107 GLU A O 1
ATOM 838 N N . THR A 1 108 ? -26.416 -3.549 32.140 1.00 98.69 108 THR A N 1
ATOM 839 C CA . THR A 1 108 ? -26.537 -2.841 30.860 1.00 98.69 108 THR A CA 1
ATOM 840 C C . THR A 1 108 ? -25.192 -2.258 30.431 1.00 98.69 108 THR A C 1
ATOM 842 O O . THR A 1 108 ? -24.709 -2.556 29.334 1.00 98.69 108 THR A O 1
ATOM 845 N N . PHE A 1 109 ? -24.535 -1.502 31.316 1.00 98.69 109 PHE A N 1
ATOM 846 C CA . PHE A 1 109 ? -23.210 -0.935 31.066 1.00 98.69 109 PHE A CA 1
ATOM 847 C C . PHE A 1 109 ? -22.189 -2.020 30.704 1.00 98.69 109 PHE A C 1
ATOM 849 O O . PHE A 1 109 ? -21.426 -1.884 29.744 1.00 98.69 109 PHE A O 1
ATOM 856 N N . TYR A 1 110 ? -22.194 -3.132 31.437 1.00 98.62 110 TYR A N 1
ATOM 857 C CA . TYR A 1 110 ? -21.285 -4.242 31.200 1.00 98.62 110 TYR A CA 1
ATOM 858 C C . TYR A 1 110 ? -21.476 -4.875 29.813 1.00 98.62 110 TYR A C 1
ATOM 860 O O . TYR A 1 110 ? -20.499 -5.140 29.100 1.00 98.62 110 TYR A O 1
ATOM 868 N N . SER A 1 111 ? -22.729 -5.072 29.398 1.00 98.38 111 SER A N 1
ATOM 869 C CA . SER A 1 111 ? -23.077 -5.569 28.064 1.00 98.38 111 SER A CA 1
ATOM 870 C C . SER A 1 111 ? -22.603 -4.621 26.957 1.00 98.38 111 SER A C 1
ATOM 872 O O . SER A 1 111 ? -21.990 -5.060 25.977 1.00 98.38 111 SER A O 1
ATOM 874 N N . GLU A 1 112 ? -22.806 -3.313 27.127 1.00 98.75 112 GLU A N 1
ATOM 875 C CA . GLU A 1 112 ? -22.364 -2.297 26.167 1.00 98.75 112 GLU A CA 1
ATOM 876 C C . GLU A 1 112 ? -20.840 -2.255 26.026 1.00 98.75 112 GLU A C 1
ATOM 878 O O . GLU A 1 112 ? -20.317 -2.256 24.905 1.00 98.75 112 GLU A O 1
ATOM 883 N N . VAL A 1 113 ? -20.113 -2.282 27.147 1.00 98.75 113 VAL A N 1
ATOM 884 C CA . VAL A 1 113 ? -18.645 -2.325 27.149 1.00 98.75 113 VAL A CA 1
ATOM 885 C C . VAL A 1 113 ? -18.146 -3.573 26.422 1.00 98.75 113 VAL A C 1
ATOM 887 O O . VAL A 1 113 ? -17.289 -3.457 25.543 1.00 98.75 113 VAL A O 1
ATOM 890 N N . ARG A 1 114 ? -18.713 -4.756 26.699 1.00 98.62 114 ARG A N 1
ATOM 891 C CA . ARG A 1 114 ? -18.345 -5.994 25.987 1.00 98.62 114 ARG A CA 1
ATOM 892 C C . ARG A 1 114 ? -18.601 -5.904 24.484 1.00 98.62 114 ARG A C 1
ATOM 894 O O . ARG A 1 114 ? -17.744 -6.309 23.697 1.00 98.62 114 ARG A O 1
ATOM 901 N N . GLN A 1 115 ? -19.749 -5.369 24.068 1.00 98.69 115 GLN A N 1
ATOM 902 C CA . GLN A 1 115 ? -20.053 -5.194 22.645 1.00 98.69 115 GLN A CA 1
ATOM 903 C C . GLN A 1 115 ? -19.073 -4.235 21.970 1.00 98.69 115 GLN A C 1
ATOM 905 O O . GLN A 1 115 ? -18.610 -4.499 20.859 1.00 98.69 115 GLN A O 1
ATOM 910 N N . ASN A 1 116 ? -18.738 -3.129 22.631 1.00 98.81 116 ASN A N 1
ATOM 911 C CA . ASN A 1 116 ? -17.797 -2.154 22.097 1.00 98.81 116 ASN A CA 1
ATOM 912 C C . ASN A 1 116 ? -16.387 -2.736 21.967 1.00 98.81 116 ASN A C 1
ATOM 914 O O . ASN A 1 116 ? -15.770 -2.549 20.919 1.00 98.81 116 ASN A O 1
ATOM 918 N N . ILE A 1 117 ? -15.918 -3.504 22.956 1.00 98.75 117 ILE A N 1
ATOM 919 C CA . ILE A 1 117 ? -14.646 -4.239 22.876 1.00 98.75 117 ILE A CA 1
ATOM 920 C C . ILE A 1 117 ? -14.658 -5.190 21.674 1.00 98.75 117 ILE A C 1
ATOM 922 O O . ILE A 1 117 ? -13.778 -5.104 20.824 1.00 98.75 117 ILE A O 1
ATOM 926 N N . SER A 1 118 ? -15.709 -6.001 21.515 1.00 98.56 118 SER A N 1
ATOM 927 C CA . SER A 1 118 ? -15.824 -6.930 20.382 1.00 98.56 118 SER A CA 1
ATOM 928 C C . SER A 1 118 ? -15.807 -6.217 19.018 1.00 98.56 118 SER A C 1
ATOM 930 O O . SER A 1 118 ? -15.149 -6.669 18.076 1.00 98.56 118 SER A O 1
ATOM 932 N N . ARG A 1 119 ? -16.476 -5.061 18.901 1.00 98.75 119 ARG A N 1
ATOM 933 C CA . ARG A 1 119 ? -16.440 -4.225 17.685 1.00 98.75 119 ARG A CA 1
ATOM 934 C C . ARG A 1 119 ? -15.042 -3.665 17.414 1.00 98.75 119 ARG A C 1
ATOM 936 O O . ARG A 1 119 ? -14.636 -3.599 16.253 1.00 98.75 119 ARG A O 1
ATOM 943 N N . ILE A 1 120 ? -14.329 -3.229 18.452 1.00 98.75 120 ILE A N 1
ATOM 944 C CA . ILE A 1 120 ? -12.957 -2.713 18.345 1.00 98.75 120 ILE A CA 1
ATOM 945 C C . ILE A 1 120 ? -12.008 -3.831 17.907 1.00 98.75 120 ILE A C 1
ATOM 947 O O . ILE A 1 120 ? -11.268 -3.629 16.946 1.00 98.75 120 ILE A O 1
ATOM 951 N N . ASP A 1 121 ? -12.093 -5.014 18.513 1.00 98.75 121 ASP A N 1
ATOM 952 C CA . ASP A 1 121 ? -11.281 -6.180 18.145 1.00 98.75 121 ASP A CA 1
ATOM 953 C C . ASP A 1 121 ? -11.466 -6.553 16.669 1.00 98.75 121 ASP A C 1
ATOM 955 O O . ASP A 1 121 ? -10.492 -6.757 15.940 1.00 98.75 121 ASP A O 1
ATOM 959 N N . GLY A 1 122 ? -12.712 -6.549 16.182 1.00 98.56 122 GLY A N 1
ATOM 960 C CA . GLY A 1 122 ? -13.007 -6.776 14.766 1.00 98.56 122 GLY A CA 1
ATOM 961 C C . GLY A 1 122 ? -12.362 -5.736 13.841 1.00 98.56 122 GLY A C 1
ATOM 962 O O . GLY A 1 122 ? -11.793 -6.090 12.805 1.00 98.56 122 GLY A O 1
ATOM 963 N N . LYS A 1 123 ? -12.392 -4.451 14.220 1.00 98.81 123 LYS A N 1
ATOM 964 C CA . LYS A 1 123 ? -11.727 -3.376 13.461 1.00 98.81 123 LYS A CA 1
ATOM 965 C C . LYS A 1 123 ? -10.206 -3.520 13.474 1.00 98.81 123 LYS A C 1
ATOM 967 O O . LYS A 1 123 ? -9.585 -3.296 12.438 1.00 98.81 123 LYS A O 1
ATOM 972 N N . ILE A 1 124 ? -9.617 -3.905 14.607 1.00 98.75 124 ILE A N 1
ATOM 973 C CA . ILE A 1 124 ? -8.175 -4.148 14.729 1.00 98.75 124 ILE A CA 1
ATOM 974 C C . ILE A 1 124 ? -7.760 -5.281 13.789 1.00 98.75 124 ILE A C 1
ATOM 976 O O . ILE A 1 124 ? -6.873 -5.078 12.964 1.00 98.75 124 ILE A O 1
ATOM 980 N N . LEU A 1 125 ? -8.454 -6.424 13.825 1.00 98.75 125 LEU A N 1
ATOM 981 C CA . LEU A 1 125 ? -8.180 -7.555 12.931 1.00 98.75 125 LEU A CA 1
ATOM 982 C C . LEU A 1 125 ? -8.275 -7.162 11.451 1.00 98.75 125 LEU A C 1
ATOM 984 O O . LEU A 1 125 ? -7.403 -7.518 10.654 1.00 98.75 125 LEU A O 1
ATOM 988 N N . HIS A 1 126 ? -9.304 -6.395 11.080 1.00 98.69 126 HIS A N 1
ATOM 989 C CA . HIS A 1 126 ? -9.461 -5.910 9.712 1.00 98.69 126 HIS A CA 1
ATOM 990 C C . HIS A 1 126 ? -8.307 -4.988 9.288 1.00 98.69 126 HIS A C 1
ATOM 992 O O . HIS A 1 126 ? -7.723 -5.188 8.222 1.00 98.69 126 HIS A O 1
ATOM 998 N N . LEU A 1 127 ? -7.935 -4.014 10.125 1.00 98.88 127 LEU A N 1
ATOM 999 C CA . LEU A 1 127 ? -6.818 -3.105 9.847 1.00 98.88 127 LEU A CA 1
ATOM 1000 C C . LEU A 1 127 ? -5.484 -3.851 9.742 1.00 98.88 127 LEU A C 1
ATOM 1002 O O . LEU A 1 127 ? -4.695 -3.551 8.849 1.00 98.88 127 LEU A O 1
ATOM 1006 N N . THR A 1 128 ? -5.249 -4.856 10.587 1.00 98.75 128 THR A N 1
ATOM 1007 C CA . THR A 1 128 ? -4.066 -5.721 10.497 1.00 98.75 128 THR A CA 1
ATOM 1008 C C . THR A 1 128 ? -4.006 -6.455 9.154 1.00 98.75 128 THR A C 1
ATOM 1010 O O . THR A 1 128 ? -2.952 -6.480 8.518 1.00 98.75 128 THR A O 1
ATOM 1013 N N . ALA A 1 129 ? -5.128 -7.001 8.677 1.00 98.69 129 ALA A N 1
ATOM 1014 C CA . ALA A 1 129 ? -5.188 -7.685 7.383 1.00 98.69 129 ALA A CA 1
ATOM 1015 C C . ALA A 1 129 ? -4.961 -6.729 6.195 1.00 98.69 129 ALA A C 1
ATOM 1017 O O . ALA A 1 129 ? -4.237 -7.057 5.247 1.00 98.69 129 ALA A O 1
ATOM 1018 N N . VAL A 1 130 ? -5.543 -5.527 6.255 1.00 98.81 130 VAL A N 1
ATOM 1019 C CA . VAL A 1 130 ? -5.329 -4.478 5.247 1.00 98.81 130 VAL A CA 1
ATOM 1020 C C . VAL A 1 130 ? -3.861 -4.057 5.213 1.00 98.81 130 VAL A C 1
ATOM 1022 O O . VAL A 1 130 ? -3.278 -3.992 4.131 1.00 98.81 130 VAL A O 1
ATOM 1025 N N . LEU A 1 131 ? -3.241 -3.836 6.376 1.00 98.81 131 LEU A N 1
ATOM 1026 C CA . LEU A 1 131 ? -1.831 -3.465 6.471 1.00 98.81 131 LEU A CA 1
ATOM 1027 C C . LEU A 1 131 ? -0.925 -4.541 5.859 1.00 98.81 131 LEU A C 1
ATOM 1029 O O . LEU A 1 131 ? -0.075 -4.213 5.037 1.00 98.81 131 LEU A O 1
ATOM 1033 N N . ALA A 1 132 ? -1.161 -5.820 6.171 1.00 98.69 132 ALA A N 1
ATOM 1034 C CA . ALA A 1 132 ? -0.407 -6.931 5.588 1.00 98.69 132 ALA A CA 1
ATOM 1035 C C . ALA A 1 132 ? -0.512 -6.965 4.051 1.00 98.69 132 ALA A C 1
ATOM 1037 O O . ALA A 1 132 ? 0.488 -7.144 3.354 1.00 98.69 132 ALA A O 1
ATOM 1038 N N . THR A 1 133 ? -1.711 -6.726 3.514 1.00 98.81 133 THR A N 1
ATOM 1039 C CA . THR A 1 133 ? -1.943 -6.667 2.062 1.00 98.81 133 THR A CA 1
ATOM 1040 C C . THR A 1 133 ? -1.212 -5.486 1.419 1.00 98.81 133 THR A C 1
ATOM 1042 O O . THR A 1 133 ? -0.636 -5.622 0.338 1.00 98.81 133 THR A O 1
ATOM 1045 N N . ILE A 1 134 ? -1.233 -4.316 2.062 1.00 98.88 134 ILE A N 1
ATOM 1046 C CA . ILE A 1 134 ? -0.526 -3.125 1.576 1.00 98.88 134 ILE A CA 1
ATOM 1047 C C . ILE A 1 134 ? 0.982 -3.379 1.559 1.00 98.88 134 ILE A C 1
ATOM 1049 O O . ILE A 1 134 ? 1.614 -3.113 0.539 1.00 98.88 134 ILE A O 1
ATOM 1053 N N . SER A 1 135 ? 1.544 -3.947 2.629 1.00 98.81 135 SER A N 1
ATOM 1054 C CA . SER A 1 135 ? 2.968 -4.289 2.699 1.00 98.81 135 SER A CA 1
ATOM 1055 C C . SER A 1 135 ? 3.396 -5.199 1.545 1.00 98.81 135 SER A C 1
ATOM 1057 O O . SER A 1 135 ? 4.342 -4.869 0.834 1.00 98.81 135 SER A O 1
ATOM 1059 N N . GLN A 1 136 ? 2.640 -6.266 1.266 1.00 98.75 136 GLN A N 1
ATOM 1060 C CA . GLN A 1 136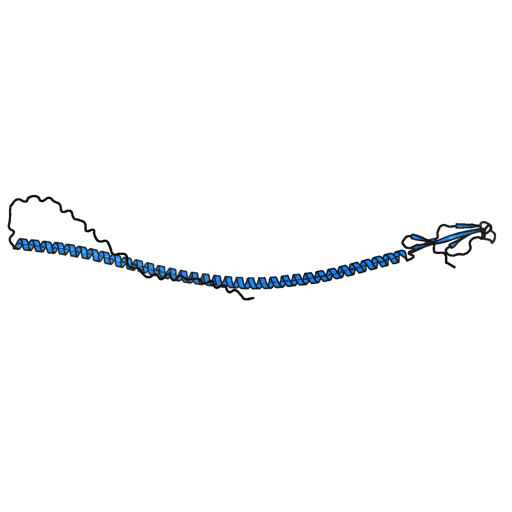 ? 2.922 -7.166 0.138 1.00 98.75 136 GLN A CA 1
ATOM 1061 C C . GLN A 1 136 ? 2.881 -6.447 -1.219 1.00 98.75 136 GLN A C 1
ATOM 1063 O O . GLN A 1 136 ? 3.737 -6.667 -2.077 1.00 98.75 136 GLN A O 1
ATOM 1068 N N . LYS A 1 137 ? 1.898 -5.564 -1.431 1.00 98.81 137 LYS A N 1
ATOM 1069 C CA . LYS A 1 137 ? 1.790 -4.792 -2.679 1.00 98.81 137 LYS A CA 1
ATOM 1070 C C . LYS A 1 137 ? 2.950 -3.813 -2.856 1.00 98.81 137 LYS A C 1
ATOM 1072 O O . LYS A 1 137 ? 3.425 -3.646 -3.977 1.00 98.81 137 LYS A O 1
ATOM 1077 N N . VAL A 1 138 ? 3.410 -3.181 -1.777 1.00 98.88 138 VAL A N 1
ATOM 1078 C CA . VAL A 1 138 ? 4.563 -2.268 -1.807 1.00 98.88 138 VAL A CA 1
ATOM 1079 C C . VAL A 1 138 ? 5.841 -3.022 -2.180 1.00 98.88 138 VAL A C 1
ATOM 1081 O O . VAL A 1 138 ? 6.564 -2.578 -3.070 1.00 98.88 138 VAL A O 1
ATOM 1084 N N . GLU A 1 139 ? 6.084 -4.190 -1.585 1.00 98.75 139 GLU A N 1
ATOM 1085 C CA . GLU A 1 139 ? 7.239 -5.038 -1.917 1.00 98.75 139 GLU A CA 1
ATOM 1086 C C . GLU A 1 139 ? 7.217 -5.508 -3.381 1.00 98.75 139 GLU A C 1
ATOM 1088 O O . GLU A 1 139 ? 8.239 -5.467 -4.078 1.00 98.75 139 GLU A O 1
ATOM 1093 N N . ALA A 1 140 ? 6.041 -5.898 -3.883 1.00 98.69 140 ALA A N 1
ATOM 1094 C CA . ALA A 1 140 ? 5.866 -6.291 -5.278 1.00 98.69 140 ALA A CA 1
ATOM 1095 C C . ALA A 1 140 ? 6.161 -5.130 -6.244 1.00 98.69 140 ALA A C 1
ATOM 1097 O O . ALA A 1 140 ? 6.914 -5.304 -7.205 1.00 98.69 140 ALA A O 1
ATOM 1098 N N . LEU A 1 141 ? 5.633 -3.931 -5.967 1.00 98.88 141 LEU A N 1
ATOM 1099 C CA . LEU A 1 141 ? 5.897 -2.731 -6.769 1.00 98.88 141 LEU A CA 1
ATOM 1100 C C . LEU A 1 141 ? 7.378 -2.343 -6.755 1.00 98.88 141 LEU A C 1
ATOM 1102 O O . LEU A 1 141 ? 7.931 -1.987 -7.797 1.00 98.88 141 LEU A O 1
ATOM 1106 N N . GLN A 1 142 ? 8.034 -2.436 -5.598 1.00 98.81 142 GLN A N 1
ATOM 1107 C CA . GLN A 1 142 ? 9.462 -2.155 -5.472 1.00 98.81 142 GLN A CA 1
ATOM 1108 C C . GLN A 1 142 ? 10.296 -3.131 -6.309 1.00 98.81 142 GLN A C 1
ATOM 1110 O O . GLN A 1 142 ? 11.196 -2.711 -7.039 1.00 98.81 142 GLN A O 1
ATOM 1115 N N . THR A 1 143 ? 9.962 -4.422 -6.258 1.00 98.69 143 THR A N 1
ATOM 1116 C CA . THR A 1 143 ? 10.615 -5.458 -7.068 1.00 98.69 143 THR A CA 1
ATOM 1117 C C . THR A 1 143 ? 10.428 -5.179 -8.558 1.00 98.69 143 THR A C 1
ATOM 1119 O O . THR A 1 143 ? 11.410 -5.111 -9.297 1.00 98.69 143 THR A O 1
ATOM 1122 N N . GLN A 1 144 ? 9.189 -4.933 -8.994 1.00 98.81 144 GLN A N 1
ATOM 1123 C CA . GLN A 1 144 ? 8.870 -4.649 -10.393 1.00 98.81 144 GLN A CA 1
ATOM 1124 C C . GLN A 1 144 ? 9.611 -3.409 -10.912 1.00 98.81 144 GLN A C 1
ATOM 1126 O O . GLN A 1 144 ? 10.220 -3.462 -11.982 1.00 98.81 144 GLN A O 1
ATOM 1131 N N . SER A 1 145 ? 9.598 -2.313 -10.149 1.00 98.81 145 SER A N 1
ATOM 1132 C CA . SER A 1 145 ? 10.285 -1.068 -10.509 1.00 98.81 145 SER A CA 1
ATOM 1133 C C . SER A 1 145 ? 11.790 -1.285 -10.685 1.00 98.81 145 SER A C 1
ATOM 1135 O O . SER A 1 145 ? 12.371 -0.876 -11.691 1.00 98.81 145 SER A O 1
ATOM 1137 N N . ASN A 1 146 ? 12.423 -2.016 -9.762 1.00 98.75 146 ASN A N 1
ATOM 1138 C CA . ASN A 1 146 ? 13.849 -2.330 -9.846 1.00 98.75 146 ASN A CA 1
ATOM 1139 C C . ASN A 1 146 ? 14.189 -3.163 -11.089 1.00 98.75 146 ASN A C 1
ATOM 1141 O O . ASN A 1 146 ? 15.169 -2.868 -11.777 1.00 98.75 146 ASN A O 1
ATOM 1145 N N . THR A 1 147 ? 13.368 -4.165 -11.415 1.00 98.69 147 THR A N 1
ATOM 1146 C CA . THR A 1 147 ? 13.539 -4.967 -12.634 1.00 98.69 147 THR A CA 1
ATOM 1147 C C . THR A 1 147 ? 13.413 -4.104 -13.890 1.00 98.69 147 THR A C 1
ATOM 1149 O O . THR A 1 147 ? 14.271 -4.176 -14.770 1.00 98.69 147 THR A O 1
ATOM 1152 N N . GLN A 1 148 ? 12.391 -3.245 -13.962 1.00 98.81 148 GLN A N 1
ATOM 1153 C CA . GLN A 1 148 ? 12.176 -2.355 -15.106 1.00 98.81 148 GLN A CA 1
ATOM 1154 C C . GLN A 1 148 ? 13.327 -1.356 -15.282 1.00 98.81 148 GLN A C 1
ATOM 1156 O O . GLN A 1 148 ? 13.847 -1.207 -16.388 1.00 98.81 148 GLN A O 1
ATOM 1161 N N . LEU A 1 149 ? 13.786 -0.717 -14.201 1.00 98.81 149 LEU A N 1
ATOM 1162 C CA . LEU A 1 149 ? 14.922 0.209 -14.240 1.00 98.81 149 LEU A CA 1
ATOM 1163 C C . LEU A 1 149 ? 16.218 -0.483 -14.671 1.00 98.81 149 LEU A C 1
ATOM 1165 O O . LEU A 1 149 ? 17.009 0.105 -15.408 1.00 98.81 149 LEU A O 1
ATOM 1169 N N . SER A 1 150 ? 16.438 -1.728 -14.243 1.00 98.75 150 SER A N 1
ATOM 1170 C CA . SER A 1 150 ? 17.578 -2.526 -14.695 1.00 98.75 150 SER A CA 1
ATOM 1171 C C . SER A 1 150 ? 17.517 -2.802 -16.199 1.00 98.75 150 SER A C 1
ATOM 1173 O O . SER A 1 150 ? 18.529 -2.652 -16.879 1.00 98.75 150 SER A O 1
ATOM 1175 N N . GLY A 1 151 ? 16.342 -3.163 -16.729 1.00 98.75 151 GLY A N 1
ATOM 1176 C CA . GLY A 1 151 ? 16.138 -3.368 -18.167 1.00 98.75 151 GLY A CA 1
ATOM 1177 C C . GLY A 1 151 ? 16.427 -2.103 -18.975 1.00 98.75 151 GLY A C 1
ATOM 1178 O O . GLY A 1 151 ? 17.279 -2.113 -19.859 1.00 98.75 151 GLY A O 1
ATOM 1179 N N . ILE A 1 152 ? 15.825 -0.976 -18.579 1.00 98.81 152 ILE A N 1
ATOM 1180 C CA . ILE A 1 152 ? 16.035 0.323 -19.236 1.00 98.81 152 ILE A CA 1
ATOM 1181 C C . ILE A 1 152 ? 17.516 0.723 -19.224 1.00 98.81 152 ILE A C 1
ATOM 1183 O O . ILE A 1 152 ? 18.025 1.233 -20.221 1.00 98.81 152 ILE A O 1
ATOM 1187 N N . ARG A 1 153 ? 18.242 0.485 -18.121 1.00 98.75 153 ARG A N 1
ATOM 1188 C CA . ARG A 1 153 ? 19.689 0.762 -18.056 1.00 98.75 153 ARG A CA 1
ATOM 1189 C C . ARG A 1 153 ? 20.471 -0.037 -19.102 1.00 98.75 153 ARG A C 1
ATOM 1191 O O . ARG A 1 153 ? 21.357 0.530 -19.742 1.00 98.75 153 ARG A O 1
ATOM 1198 N N . THR A 1 154 ? 20.135 -1.310 -19.296 1.00 98.75 154 THR A N 1
ATOM 1199 C CA . THR A 1 154 ? 20.750 -2.170 -20.321 1.00 98.75 154 THR A CA 1
ATOM 1200 C C . THR A 1 154 ? 20.432 -1.681 -21.733 1.00 98.75 154 THR A C 1
ATOM 1202 O O . THR A 1 154 ? 21.335 -1.579 -22.570 1.00 98.75 154 THR A O 1
ATOM 1205 N N . ASP A 1 155 ? 19.179 -1.311 -21.991 1.00 98.81 155 ASP A N 1
ATOM 1206 C CA . ASP A 1 155 ? 18.740 -0.822 -23.301 1.00 98.81 155 ASP A CA 1
ATOM 1207 C C . ASP A 1 155 ? 19.424 0.505 -23.657 1.00 98.81 155 ASP A C 1
ATOM 1209 O O . ASP A 1 155 ? 19.956 0.664 -24.757 1.00 98.81 155 ASP A O 1
ATOM 1213 N N . VAL A 1 156 ? 19.508 1.439 -22.703 1.00 98.88 156 VAL A N 1
ATOM 1214 C CA . VAL A 1 156 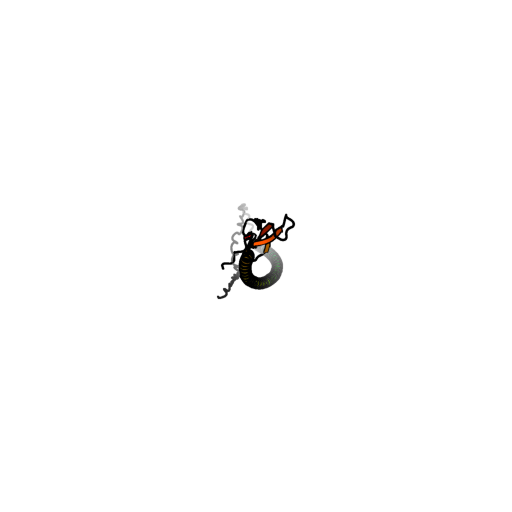? 20.210 2.722 -22.874 1.00 98.88 156 VAL A CA 1
ATOM 1215 C C . VAL A 1 156 ? 21.700 2.510 -23.146 1.00 98.88 156 VAL A C 1
ATOM 1217 O O . VAL A 1 156 ? 22.261 3.170 -24.023 1.00 98.88 156 VAL A O 1
ATOM 1220 N N . ALA A 1 157 ? 22.352 1.584 -22.436 1.00 98.75 157 ALA A N 1
ATOM 1221 C CA . ALA A 1 157 ? 23.753 1.250 -22.690 1.00 98.75 157 ALA A CA 1
ATOM 1222 C C . ALA A 1 157 ? 23.952 0.694 -24.112 1.00 98.75 157 ALA A C 1
ATOM 1224 O O . ALA A 1 157 ? 24.872 1.103 -24.823 1.00 98.75 157 ALA A O 1
ATOM 1225 N N . SER A 1 158 ? 23.048 -0.177 -24.559 1.00 98.75 158 SER A N 1
ATOM 1226 C CA . SER A 1 158 ? 23.078 -0.778 -25.898 1.00 98.75 158 SER A CA 1
ATOM 1227 C C . SER A 1 158 ? 22.848 0.258 -27.004 1.00 98.75 158 SER A C 1
ATOM 1229 O O . SER A 1 158 ? 23.579 0.293 -28.000 1.00 98.75 158 SER A O 1
ATOM 1231 N N . ALA A 1 159 ? 21.884 1.160 -26.808 1.00 98.88 159 ALA A N 1
ATOM 1232 C CA . ALA A 1 159 ? 21.620 2.271 -27.716 1.00 98.88 159 ALA A CA 1
ATOM 1233 C C . ALA A 1 159 ? 22.827 3.217 -27.814 1.00 98.88 159 ALA A C 1
ATOM 1235 O O . ALA A 1 159 ? 23.232 3.593 -28.914 1.00 98.88 159 ALA A O 1
ATOM 1236 N N . ARG A 1 160 ? 23.459 3.548 -26.679 1.00 98.81 160 ARG A N 1
ATOM 1237 C CA . ARG A 1 160 ? 24.672 4.376 -26.642 1.00 98.81 160 ARG A CA 1
ATOM 1238 C C . ARG A 1 160 ? 25.811 3.757 -27.454 1.00 98.81 160 ARG A C 1
ATOM 1240 O O . ARG A 1 160 ? 26.435 4.464 -28.243 1.00 98.81 160 ARG A O 1
ATOM 1247 N N . ASN A 1 161 ? 26.048 2.455 -27.298 1.00 98.75 161 ASN A N 1
ATOM 1248 C CA . ASN A 1 161 ? 27.075 1.743 -28.062 1.00 98.75 161 ASN A CA 1
ATOM 1249 C C . ASN A 1 161 ? 26.770 1.769 -29.567 1.00 98.75 161 ASN A C 1
ATOM 1251 O O . ASN A 1 161 ? 27.650 2.065 -30.371 1.00 98.75 161 ASN A O 1
ATOM 1255 N N . SER A 1 162 ? 25.508 1.549 -29.944 1.00 98.81 162 SER A N 1
ATOM 1256 C CA . SER A 1 162 ? 25.069 1.599 -31.345 1.00 98.81 162 SER A CA 1
ATOM 1257 C C . SER A 1 162 ? 25.279 2.984 -31.965 1.00 98.81 162 SER A C 1
ATOM 1259 O O . SER A 1 162 ? 25.804 3.093 -33.073 1.00 98.81 162 SER A O 1
ATOM 1261 N N . ILE A 1 163 ? 24.935 4.053 -31.239 1.00 98.75 163 ILE A N 1
ATOM 1262 C CA . ILE A 1 163 ? 25.174 5.437 -31.673 1.00 98.75 163 ILE A CA 1
ATOM 1263 C C . ILE A 1 163 ? 26.674 5.684 -31.862 1.00 98.75 163 ILE A C 1
ATOM 1265 O O . ILE A 1 163 ? 27.072 6.218 -32.893 1.00 98.75 163 ILE A O 1
ATOM 1269 N N . GLN A 1 164 ? 27.517 5.253 -30.921 1.00 98.69 164 GLN A N 1
ATOM 1270 C CA . GLN A 1 164 ? 28.970 5.410 -31.022 1.00 98.69 164 GLN A CA 1
ATOM 1271 C C . GLN A 1 164 ? 29.556 4.683 -32.244 1.00 98.69 164 GLN A C 1
ATOM 1273 O O . GLN A 1 164 ? 30.412 5.236 -32.946 1.00 98.69 164 GLN A O 1
ATOM 1278 N N . SER A 1 165 ? 29.081 3.469 -32.532 1.00 98.62 165 SER A N 1
ATOM 1279 C CA . SER A 1 165 ? 29.448 2.734 -33.743 1.00 98.62 165 SER A CA 1
ATOM 1280 C C . SER A 1 165 ? 29.006 3.475 -35.004 1.00 98.62 165 SER A C 1
ATOM 1282 O O . SER A 1 165 ? 29.829 3.690 -35.891 1.00 98.62 165 SER A O 1
ATOM 1284 N N . LEU A 1 166 ? 27.757 3.951 -35.063 1.00 98.75 166 LEU A N 1
ATOM 1285 C CA . LEU A 1 166 ? 27.243 4.717 -36.204 1.00 98.75 166 LEU A CA 1
ATOM 1286 C C . LEU A 1 166 ? 28.019 6.016 -36.428 1.00 98.75 166 LEU A C 1
ATOM 1288 O O . LEU A 1 166 ? 28.371 6.325 -37.563 1.00 98.75 166 LEU A O 1
ATOM 1292 N N . THR A 1 167 ? 28.339 6.757 -35.365 1.00 98.56 167 THR A N 1
ATOM 1293 C CA . THR A 1 167 ? 29.195 7.948 -35.445 1.00 98.56 167 THR A CA 1
ATOM 1294 C C . THR A 1 167 ? 30.563 7.602 -36.031 1.00 98.56 167 THR A C 1
ATOM 1296 O O . THR A 1 167 ? 31.059 8.315 -36.902 1.00 98.56 167 THR A O 1
ATOM 1299 N N . SER A 1 168 ? 31.163 6.488 -35.607 1.00 98.44 168 SER A N 1
ATOM 1300 C CA . SER A 1 168 ? 32.466 6.045 -36.117 1.00 98.44 168 SER A CA 1
ATOM 1301 C C . SER A 1 168 ? 32.394 5.660 -37.599 1.00 98.44 168 SER A C 1
ATOM 1303 O O . SER A 1 168 ? 33.234 6.088 -38.393 1.00 98.44 168 SER A O 1
ATOM 1305 N N . SER A 1 169 ? 31.357 4.918 -37.998 1.00 98.38 169 SER A N 1
ATOM 1306 C CA . SER A 1 169 ? 31.100 4.563 -39.396 1.00 98.38 169 SER A CA 1
ATOM 1307 C C . SER A 1 169 ? 30.844 5.793 -40.266 1.00 98.38 169 SER A C 1
ATOM 1309 O O . SER A 1 169 ? 31.403 5.888 -41.356 1.00 98.38 169 SER A O 1
ATOM 1311 N N . LEU A 1 170 ? 30.054 6.757 -39.786 1.00 97.50 170 LEU A N 1
ATOM 1312 C CA . LEU A 1 170 ? 29.770 8.000 -40.502 1.00 97.50 170 LEU A CA 1
ATOM 1313 C C . LEU A 1 170 ? 31.040 8.830 -40.702 1.00 97.50 170 LEU A C 1
ATOM 1315 O O . LEU A 1 170 ? 31.287 9.313 -41.805 1.00 97.50 170 LEU A O 1
ATOM 1319 N N . ASN A 1 171 ? 31.873 8.952 -39.666 1.00 96.81 171 ASN A N 1
ATOM 1320 C CA . ASN A 1 171 ? 33.160 9.633 -39.771 1.00 96.81 171 ASN A CA 1
ATOM 1321 C C . ASN A 1 171 ? 34.071 8.94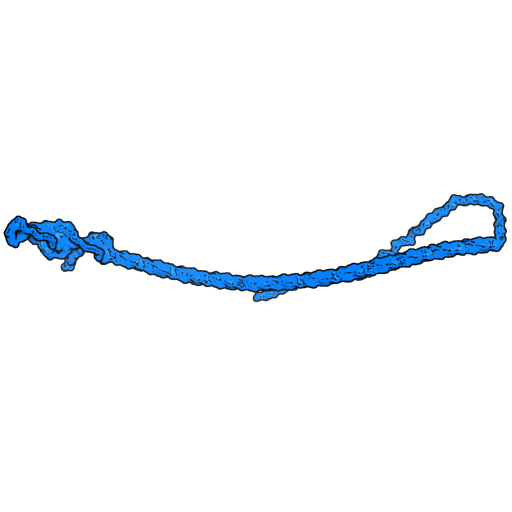4 -40.793 1.00 96.81 171 ASN A C 1
ATOM 1323 O O . ASN A 1 171 ? 34.671 9.620 -41.627 1.00 96.81 171 ASN A O 1
ATOM 1327 N N . SER A 1 172 ? 34.133 7.610 -40.783 1.00 96.69 172 SER A N 1
ATOM 1328 C CA . SER A 1 172 ? 34.882 6.850 -41.789 1.00 96.69 172 SER A CA 1
ATOM 1329 C C . SER A 1 172 ? 34.355 7.107 -43.203 1.00 96.69 172 SER A C 1
ATOM 1331 O O . SER A 1 172 ? 35.130 7.425 -44.102 1.00 96.69 172 SER A O 1
ATOM 1333 N N . LEU A 1 173 ? 33.037 7.049 -43.408 1.00 96.50 173 LEU A N 1
ATOM 1334 C CA . LEU A 1 173 ? 32.418 7.317 -44.706 1.00 96.50 173 LEU A CA 1
ATOM 1335 C C . LEU A 1 173 ? 32.747 8.732 -45.196 1.00 96.50 173 LEU A C 1
ATOM 1337 O O . LEU A 1 173 ? 33.191 8.912 -46.330 1.00 96.50 173 LEU A O 1
ATOM 1341 N N . HIS A 1 174 ? 32.593 9.726 -44.320 1.00 94.12 174 HIS A N 1
ATOM 1342 C CA . HIS A 1 174 ? 32.886 11.123 -44.621 1.00 94.12 174 HIS A CA 1
ATOM 1343 C C . HIS A 1 174 ? 34.341 11.327 -45.072 1.00 94.12 174 HIS A C 1
ATOM 1345 O O . HIS A 1 174 ? 34.593 12.103 -45.994 1.00 94.12 174 HIS A O 1
ATOM 1351 N N . GLN A 1 175 ? 35.291 10.614 -44.460 1.00 94.06 175 GLN A N 1
ATOM 1352 C CA . GLN A 1 175 ? 36.716 10.720 -44.784 1.00 94.06 175 GLN A CA 1
ATOM 1353 C C . GLN A 1 175 ? 37.156 9.901 -46.001 1.00 94.06 175 GLN A C 1
ATOM 1355 O O . GLN A 1 175 ? 38.243 10.148 -46.517 1.00 94.06 175 GLN A O 1
ATOM 1360 N N . ASN A 1 176 ? 36.345 8.952 -46.472 1.00 92.94 176 ASN A N 1
ATOM 1361 C CA . ASN A 1 176 ? 36.764 8.003 -47.508 1.00 92.94 176 ASN A CA 1
ATOM 1362 C C . ASN A 1 176 ? 35.972 8.110 -48.817 1.00 92.94 176 ASN A C 1
ATOM 1364 O O . ASN A 1 176 ? 36.443 7.637 -49.851 1.00 92.94 176 ASN A O 1
ATOM 1368 N N . VAL A 1 177 ? 34.801 8.750 -48.817 1.00 94.56 177 VAL A N 1
ATOM 1369 C CA . VAL A 1 177 ? 33.964 8.872 -50.019 1.00 94.56 177 VAL A CA 1
ATOM 1370 C C . VAL A 1 177 ? 34.220 10.183 -50.758 1.00 94.56 177 VAL A C 1
ATOM 1372 O O . VAL A 1 177 ? 34.318 11.260 -50.166 1.00 94.56 177 VAL A O 1
ATOM 1375 N N . VAL A 1 178 ? 34.303 10.089 -52.089 1.00 93.75 178 VAL A N 1
ATOM 1376 C CA . VAL A 1 178 ? 34.289 11.255 -52.977 1.00 93.75 178 VAL A CA 1
ATOM 1377 C C . VAL A 1 178 ? 32.876 11.812 -53.029 1.00 93.75 178 VAL A C 1
ATOM 1379 O O . VAL A 1 178 ? 31.951 11.136 -53.462 1.00 93.75 178 VAL A O 1
ATOM 1382 N N . THR A 1 179 ? 32.725 13.053 -52.585 1.00 94.81 179 THR A N 1
ATOM 1383 C CA . THR A 1 179 ? 31.433 13.755 -52.546 1.00 94.81 179 THR A CA 1
ATOM 1384 C C . THR A 1 179 ? 31.233 14.693 -53.728 1.00 94.81 179 THR A C 1
ATOM 1386 O O . THR A 1 179 ? 30.099 15.044 -54.028 1.00 94.81 179 THR A O 1
ATOM 1389 N N . ASP A 1 180 ? 32.318 15.113 -54.383 1.00 96.44 180 ASP A N 1
ATOM 1390 C CA . ASP A 1 180 ? 32.271 16.044 -55.510 1.00 96.44 180 ASP A CA 1
ATOM 1391 C C . ASP A 1 180 ? 33.565 15.980 -56.345 1.00 96.44 180 ASP A C 1
ATOM 1393 O O . ASP A 1 180 ? 34.611 15.541 -55.849 1.00 96.44 180 ASP A O 1
ATOM 1397 N N . ILE A 1 181 ? 33.510 16.431 -57.600 1.00 93.81 181 ILE A N 1
ATOM 1398 C CA . ILE A 1 181 ? 34.630 16.478 -58.549 1.00 93.81 181 ILE A CA 1
ATOM 1399 C C . ILE A 1 181 ? 34.623 17.831 -59.267 1.00 93.81 181 ILE A C 1
ATOM 1401 O O . ILE A 1 181 ? 33.593 18.288 -59.751 1.00 93.81 181 ILE A O 1
ATOM 1405 N N . LYS A 1 182 ? 35.790 18.473 -59.387 1.00 94.44 182 LYS A N 1
ATOM 1406 C CA . LYS A 1 182 ? 35.939 19.717 -60.155 1.00 94.44 182 LYS A CA 1
ATOM 1407 C C . LYS A 1 182 ? 37.269 19.786 -60.887 1.00 94.44 182 LYS A C 1
ATOM 1409 O O . LYS A 1 182 ? 38.206 19.052 -60.585 1.00 94.44 182 LYS A O 1
ATOM 1414 N N . LEU A 1 183 ? 37.372 20.749 -61.794 1.00 93.50 183 LEU A N 1
ATOM 1415 C CA . LEU A 1 183 ? 38.619 21.091 -62.466 1.00 93.50 183 LEU A CA 1
ATOM 1416 C C . LEU A 1 183 ? 39.345 22.215 -61.714 1.00 93.50 183 LEU A C 1
ATOM 1418 O O . LEU A 1 183 ? 38.731 23.206 -61.313 1.00 93.50 183 LEU A O 1
ATOM 1422 N N . GLY A 1 184 ? 40.653 22.054 -61.523 1.00 92.25 184 GLY A N 1
ATOM 1423 C CA . GLY A 1 184 ? 41.530 23.061 -60.930 1.00 92.25 184 GLY A CA 1
ATOM 1424 C C . GLY A 1 184 ? 41.774 24.277 -61.838 1.00 92.25 184 GLY A C 1
ATOM 1425 O O . GLY A 1 184 ? 41.153 24.413 -62.898 1.00 92.25 184 GLY A O 1
ATOM 1426 N N . PRO A 1 185 ? 42.686 25.180 -61.438 1.00 92.38 185 PRO A N 1
ATOM 1427 C CA . PRO A 1 185 ? 43.095 26.311 -62.265 1.00 92.38 185 PRO A CA 1
ATOM 1428 C C . PRO A 1 185 ? 43.619 25.860 -63.635 1.00 92.38 185 PRO A C 1
ATOM 1430 O O . PRO A 1 185 ? 44.258 24.812 -63.755 1.00 92.38 185 PRO A O 1
ATOM 1433 N N . ARG A 1 186 ? 43.342 26.655 -64.673 1.00 92.00 186 ARG A N 1
ATOM 1434 C CA . ARG A 1 186 ? 43.815 26.393 -66.039 1.00 92.00 186 ARG A CA 1
ATOM 1435 C C . ARG A 1 186 ? 45.306 26.700 -66.153 1.00 92.00 186 ARG A C 1
ATOM 1437 O O . ARG A 1 186 ? 45.750 27.743 -65.685 1.00 92.00 186 ARG A O 1
ATOM 1444 N N . GLN A 1 187 ? 46.045 25.809 -66.802 1.00 91.00 187 GLN A N 1
ATOM 1445 C CA . GLN A 1 187 ? 47.434 26.006 -67.216 1.00 91.00 187 GLN A CA 1
ATOM 1446 C C . GLN A 1 187 ? 47.511 25.970 -68.737 1.00 91.00 187 GLN A C 1
ATOM 1448 O O . GLN A 1 187 ? 46.790 25.185 -69.347 1.00 91.00 187 GLN A O 1
ATOM 1453 N N . PHE A 1 188 ? 48.387 26.778 -69.327 1.00 90.56 188 PHE A N 1
ATOM 1454 C CA . PHE A 1 188 ? 48.583 26.856 -70.772 1.00 90.56 188 PHE A CA 1
ATOM 1455 C C . PHE A 1 188 ? 50.020 26.518 -71.148 1.00 90.56 188 PHE A C 1
ATOM 1457 O O . PHE A 1 188 ? 50.952 26.871 -70.422 1.00 90.56 188 PHE A O 1
ATOM 1464 N N . ASN A 1 189 ? 50.196 25.884 -72.304 1.00 89.56 189 ASN A N 1
ATOM 1465 C CA . ASN A 1 189 ? 51.500 25.713 -72.926 1.00 89.56 189 ASN A CA 1
ATOM 1466 C C . ASN A 1 189 ? 51.396 25.920 -74.440 1.00 89.56 189 ASN A C 1
ATOM 1468 O O . ASN A 1 189 ? 50.438 25.468 -75.070 1.00 89.56 189 ASN A O 1
ATOM 1472 N N . ALA A 1 190 ? 52.389 26.597 -75.011 1.00 88.19 190 ALA A N 1
ATOM 1473 C CA . ALA A 1 190 ? 52.504 26.780 -76.452 1.00 88.19 190 ALA A CA 1
ATOM 1474 C C . ALA A 1 190 ? 53.041 25.490 -77.087 1.00 88.19 190 ALA A C 1
ATOM 1476 O O . ALA A 1 190 ? 54.132 25.038 -76.737 1.00 88.19 190 ALA A O 1
ATOM 1477 N N . VAL A 1 191 ? 52.287 24.909 -78.018 1.00 85.06 191 VAL A N 1
ATOM 1478 C CA . VAL A 1 191 ? 52.606 23.622 -78.663 1.00 85.06 191 VAL A CA 1
ATOM 1479 C C . VAL A 1 191 ? 53.732 23.775 -79.689 1.00 85.06 191 VAL A C 1
ATOM 1481 O O . VAL A 1 191 ? 54.544 22.877 -79.866 1.00 85.06 191 VAL A O 1
ATOM 1484 N N . TYR A 1 192 ? 53.835 24.941 -80.327 1.00 78.12 192 TYR A N 1
ATOM 1485 C CA . TYR A 1 192 ? 54.862 25.228 -81.334 1.00 78.12 192 TYR A CA 1
ATOM 1486 C C . TYR A 1 192 ? 56.228 25.628 -80.739 1.00 78.12 192 TYR A C 1
ATOM 1488 O O . TYR A 1 192 ? 57.220 25.678 -81.462 1.00 78.12 192 TYR A O 1
ATOM 1496 N N . ARG A 1 193 ? 56.300 25.948 -79.435 1.00 75.00 193 ARG A N 1
ATOM 1497 C CA . ARG A 1 193 ? 57.552 26.329 -78.737 1.00 75.00 193 ARG A CA 1
ATOM 1498 C C . ARG A 1 193 ? 58.050 25.283 -77.747 1.00 75.00 193 ARG A C 1
ATOM 1500 O O . ARG A 1 193 ? 59.245 25.229 -77.490 1.00 75.00 193 ARG A O 1
ATOM 1507 N N . ASN A 1 194 ? 57.146 24.490 -77.184 1.00 76.62 194 ASN A N 1
ATOM 1508 C CA . ASN A 1 194 ? 57.430 23.456 -76.195 1.00 76.62 194 ASN A CA 1
ATOM 1509 C C . ASN A 1 194 ? 56.686 22.174 -76.586 1.00 76.62 194 ASN A C 1
ATOM 1511 O O . ASN A 1 194 ? 55.762 22.223 -77.386 1.00 76.62 194 ASN A O 1
ATOM 1515 N N . ASN A 1 195 ? 56.986 21.043 -75.944 1.00 78.38 195 ASN A N 1
ATOM 1516 C CA . ASN A 1 195 ? 56.340 19.744 -76.215 1.00 78.38 195 ASN A CA 1
ATOM 1517 C C . ASN A 1 195 ? 54.835 19.661 -75.830 1.00 78.38 195 ASN A C 1
ATOM 1519 O O . ASN A 1 195 ? 54.312 18.568 -75.625 1.00 78.38 195 ASN A O 1
ATOM 1523 N N . GLY A 1 196 ? 54.127 20.790 -75.697 1.00 81.00 196 GLY A N 1
ATOM 1524 C CA . GLY A 1 196 ? 52.714 20.839 -75.318 1.00 81.00 196 GLY A CA 1
ATOM 1525 C C . GLY A 1 196 ? 52.442 20.193 -73.957 1.00 81.00 196 GLY A C 1
ATOM 1526 O O . GLY A 1 196 ? 53.248 20.298 -73.028 1.00 81.00 196 GLY A O 1
ATOM 1527 N N . TYR A 1 197 ? 51.281 19.552 -73.825 1.00 82.56 197 TYR A N 1
ATOM 1528 C CA . TYR A 1 197 ? 50.987 18.648 -72.717 1.00 82.56 197 TYR A CA 1
ATOM 1529 C C . TYR A 1 197 ? 50.744 17.252 -73.269 1.00 82.56 197 TYR A C 1
ATOM 1531 O O . TYR A 1 197 ? 49.974 17.084 -74.211 1.00 82.56 197 TYR A O 1
ATOM 1539 N N . HIS A 1 198 ? 51.364 16.257 -72.645 1.00 79.19 198 HIS A N 1
ATOM 1540 C CA . HIS A 1 198 ? 50.983 14.867 -72.847 1.00 79.19 198 HIS A CA 1
ATOM 1541 C C . HIS A 1 198 ? 49.671 14.589 -72.111 1.00 79.19 198 HIS A C 1
ATOM 1543 O O . HIS A 1 198 ? 49.413 15.184 -71.056 1.00 79.19 198 HIS A O 1
ATOM 1549 N N . ASP A 1 199 ? 48.857 13.696 -72.669 1.00 74.00 199 ASP A N 1
ATOM 1550 C CA . ASP A 1 199 ? 47.701 13.160 -71.962 1.00 74.00 199 ASP A CA 1
ATOM 1551 C C . ASP A 1 199 ? 48.208 12.320 -70.785 1.00 74.00 199 ASP A C 1
ATOM 1553 O O . ASP A 1 199 ? 48.929 11.338 -70.968 1.00 74.00 199 ASP A O 1
ATOM 1557 N N . ALA A 1 200 ? 47.946 12.793 -69.571 1.00 80.31 200 ALA A N 1
ATOM 1558 C CA . ALA A 1 200 ? 48.480 12.204 -68.356 1.00 80.31 200 ALA A CA 1
ATOM 1559 C C . ALA A 1 200 ? 47.538 12.491 -67.192 1.00 80.31 200 ALA A C 1
ATOM 1561 O O . ALA A 1 200 ? 47.396 13.636 -66.746 1.00 80.31 200 ALA A O 1
ATOM 1562 N N . TYR A 1 201 ? 46.935 11.434 -66.655 1.00 83.12 201 TYR A N 1
ATOM 1563 C CA . TYR A 1 201 ? 46.174 11.505 -65.416 1.00 83.12 201 TYR A CA 1
ATOM 1564 C C . TYR A 1 201 ? 47.067 12.041 -64.275 1.00 83.12 201 TYR A C 1
ATOM 1566 O O . TYR A 1 201 ? 48.221 11.625 -64.154 1.00 83.12 201 TYR A O 1
ATOM 1574 N N . PRO A 1 202 ? 46.597 12.983 -63.430 1.00 90.00 202 PRO A N 1
ATOM 1575 C CA . PRO A 1 202 ? 45.220 13.461 -63.258 1.00 90.00 202 PRO A CA 1
ATOM 1576 C C . PRO A 1 202 ? 44.873 14.754 -64.017 1.00 90.00 202 PRO A C 1
ATOM 1578 O O . PRO A 1 202 ? 43.981 15.496 -63.600 1.00 90.00 202 PRO A O 1
ATOM 1581 N N . TRP A 1 203 ? 45.598 15.098 -65.076 1.00 90.44 203 TRP A N 1
ATOM 1582 C CA . TRP A 1 203 ? 45.364 16.318 -65.842 1.00 90.44 203 TRP A CA 1
ATOM 1583 C C . TRP A 1 203 ? 44.546 16.036 -67.095 1.00 90.44 203 TRP A C 1
ATOM 1585 O O . TRP A 1 203 ? 44.772 15.047 -67.777 1.00 90.44 203 TRP A O 1
ATOM 1595 N N . ILE A 1 204 ? 43.617 16.935 -67.414 1.00 89.69 204 ILE A N 1
ATOM 1596 C CA . ILE A 1 204 ? 42.752 16.821 -68.590 1.00 89.69 204 ILE A CA 1
ATOM 1597 C C . ILE A 1 204 ? 42.936 18.070 -69.448 1.00 89.69 204 ILE A C 1
ATOM 1599 O O . ILE A 1 204 ? 42.954 19.191 -68.922 1.00 89.69 204 ILE A O 1
ATOM 1603 N N . ILE A 1 205 ? 43.074 17.893 -70.763 1.00 90.81 205 ILE A N 1
ATOM 1604 C CA . ILE A 1 205 ? 43.058 19.000 -71.725 1.00 90.81 205 ILE A CA 1
ATOM 1605 C C . ILE A 1 205 ? 41.636 19.562 -71.783 1.00 90.81 205 ILE A C 1
ATOM 1607 O O . ILE A 1 205 ? 40.670 18.847 -72.018 1.00 90.81 205 ILE A O 1
ATOM 1611 N N . THR A 1 206 ? 41.508 20.861 -71.542 1.00 92.00 206 THR A N 1
ATOM 1612 C CA . THR A 1 206 ? 40.214 21.565 -71.487 1.00 92.00 206 THR A CA 1
ATOM 1613 C C . THR A 1 206 ? 40.080 22.640 -72.554 1.00 92.00 206 THR A C 1
ATOM 1615 O O . THR A 1 206 ? 39.029 23.266 -72.658 1.00 92.00 206 THR A O 1
ATOM 1618 N N . GLU A 1 207 ? 41.151 22.901 -73.300 1.00 90.62 207 GLU A N 1
ATOM 1619 C CA . GLU A 1 207 ? 41.199 23.924 -74.334 1.00 90.62 207 GLU A CA 1
ATOM 1620 C C . GLU A 1 207 ? 42.310 23.600 -75.334 1.00 90.62 207 GLU A C 1
ATOM 1622 O O . GLU A 1 207 ? 43.415 23.229 -74.942 1.00 90.62 207 GLU A O 1
ATOM 1627 N N . VAL A 1 208 ? 42.017 23.777 -76.616 1.00 89.56 208 VAL A N 1
ATOM 1628 C CA . VAL A 1 208 ? 42.990 23.789 -77.708 1.00 89.56 208 VAL A CA 1
ATOM 1629 C C . VAL A 1 208 ? 42.645 25.014 -78.542 1.00 89.56 208 VAL A C 1
ATOM 1631 O O . VAL A 1 208 ? 41.486 25.186 -78.915 1.00 89.56 208 VAL A O 1
ATOM 1634 N N . SER A 1 209 ? 43.615 25.889 -78.785 1.00 89.94 209 SER A N 1
ATOM 1635 C CA . SER A 1 209 ? 43.408 27.119 -79.550 1.00 89.94 209 SER A CA 1
ATOM 1636 C C . SER A 1 209 ? 44.434 27.231 -80.669 1.00 89.94 209 SER A C 1
ATOM 1638 O O . SER A 1 209 ? 45.619 26.974 -80.457 1.00 89.94 209 SER A O 1
ATOM 1640 N N . ASN A 1 210 ? 43.956 27.629 -81.847 1.00 89.50 210 ASN A N 1
ATOM 1641 C CA . ASN A 1 210 ? 44.771 28.081 -82.963 1.00 89.50 210 ASN A CA 1
ATOM 1642 C C . ASN A 1 210 ? 44.407 29.542 -83.253 1.00 89.50 210 ASN A C 1
ATOM 1644 O O . ASN A 1 210 ? 43.241 29.857 -83.497 1.00 89.50 210 ASN A O 1
ATOM 1648 N N . TRP A 1 211 ? 45.378 30.433 -83.109 1.00 86.44 211 TRP A N 1
ATOM 1649 C CA . TRP A 1 211 ? 45.224 31.880 -83.258 1.00 86.44 211 TRP A CA 1
ATOM 1650 C C . TRP A 1 211 ? 45.568 32.324 -84.673 1.00 86.44 211 TRP A C 1
ATOM 1652 O O . TRP A 1 211 ? 45.161 33.402 -85.113 1.00 86.44 211 TRP A O 1
ATOM 1662 N N . ASN A 1 212 ? 46.311 31.486 -85.382 1.00 83.00 212 ASN A N 1
ATOM 1663 C CA . ASN A 1 212 ? 46.547 31.609 -86.797 1.00 83.00 212 ASN A CA 1
ATOM 1664 C C . ASN A 1 212 ? 45.547 30.670 -87.544 1.00 83.00 212 ASN A C 1
ATOM 1666 O O . ASN A 1 212 ? 44.807 29.912 -86.924 1.00 83.00 212 ASN A O 1
ATOM 1670 N N . LYS A 1 213 ? 45.382 30.802 -88.865 1.00 84.50 213 LYS A N 1
ATOM 1671 C CA . LYS A 1 213 ? 44.389 30.023 -89.649 1.00 84.50 213 LYS A CA 1
ATOM 1672 C C . LYS A 1 213 ? 44.967 28.734 -90.252 1.00 84.50 213 LYS A C 1
ATOM 1674 O O . LYS A 1 213 ? 44.414 28.234 -91.229 1.00 84.50 213 LYS A O 1
ATOM 1679 N N . ASP A 1 214 ? 46.098 28.255 -89.751 1.00 87.81 214 ASP A N 1
ATOM 1680 C CA . ASP A 1 214 ? 46.684 27.001 -90.208 1.00 87.81 214 ASP A CA 1
ATOM 1681 C C . ASP A 1 214 ? 45.955 25.778 -89.617 1.00 87.81 214 ASP A C 1
ATOM 1683 O O . ASP A 1 214 ? 44.956 25.885 -88.898 1.00 87.81 214 ASP A O 1
ATOM 1687 N N . ASP A 1 215 ? 46.441 24.592 -89.965 1.00 86.50 215 ASP A N 1
ATOM 1688 C CA . ASP A 1 215 ? 45.860 23.332 -89.509 1.00 86.50 215 ASP A CA 1
ATOM 1689 C C . ASP A 1 215 ? 46.440 22.862 -88.155 1.00 86.50 215 ASP A C 1
ATOM 1691 O O . ASP A 1 215 ? 46.111 21.767 -87.692 1.00 86.50 215 ASP A O 1
ATOM 1695 N N . PHE A 1 216 ? 47.300 23.655 -87.497 1.00 85.69 216 PHE A N 1
ATOM 1696 C CA . PHE A 1 216 ? 48.070 23.240 -86.323 1.00 85.69 216 PHE A CA 1
ATOM 1697 C C . PHE A 1 216 ? 47.702 24.034 -85.057 1.00 85.69 216 PHE A C 1
ATOM 1699 O O . PHE A 1 216 ? 47.627 25.254 -85.062 1.00 85.69 216 PHE A O 1
ATOM 1706 N N . PRO A 1 217 ? 47.493 23.374 -83.905 1.00 85.38 217 PRO A N 1
ATOM 1707 C CA . PRO A 1 217 ? 47.166 24.083 -82.672 1.00 85.38 217 PRO A CA 1
ATOM 1708 C C . PRO A 1 217 ? 48.356 24.905 -82.145 1.00 85.38 217 PRO A C 1
ATOM 1710 O O . PRO A 1 217 ? 49.444 24.370 -81.941 1.00 85.38 217 PRO A O 1
ATOM 1713 N N . ASP A 1 218 ? 48.122 26.179 -81.819 1.00 87.50 218 ASP A N 1
ATOM 1714 C CA . ASP A 1 218 ? 49.133 27.071 -81.238 1.00 87.50 218 ASP A CA 1
ATOM 1715 C C . ASP A 1 218 ? 49.316 26.823 -79.731 1.00 87.50 218 ASP A C 1
ATOM 1717 O O . ASP A 1 218 ? 50.435 26.718 -79.221 1.00 87.50 218 ASP A O 1
ATOM 1721 N N . THR A 1 219 ? 48.211 26.752 -78.981 1.00 89.94 219 THR A N 1
ATOM 1722 C CA . THR A 1 219 ? 48.228 26.666 -77.511 1.00 89.94 219 THR A CA 1
ATOM 1723 C C . THR A 1 219 ? 47.258 25.606 -77.011 1.00 89.94 219 THR A C 1
ATOM 1725 O O . THR A 1 219 ? 46.110 25.534 -77.451 1.00 89.94 219 THR A O 1
ATOM 1728 N N . VAL A 1 220 ? 47.697 24.825 -76.023 1.00 91.50 220 VAL A N 1
ATOM 1729 C CA . VAL A 1 220 ? 46.868 23.842 -75.319 1.00 91.50 220 VAL A CA 1
ATOM 1730 C C . VAL A 1 220 ? 46.727 24.220 -73.845 1.00 91.50 220 VAL A C 1
ATOM 1732 O O . VAL A 1 220 ? 47.690 24.629 -73.192 1.00 91.50 220 VAL A O 1
ATOM 1735 N N . GLY A 1 221 ? 45.510 24.103 -73.316 1.00 91.69 221 GLY A N 1
ATOM 1736 C CA . GLY A 1 221 ? 45.168 24.392 -71.931 1.00 91.69 221 GLY A CA 1
ATOM 1737 C C . GLY A 1 221 ? 44.723 23.138 -71.183 1.00 91.69 221 GLY A C 1
ATOM 1738 O O . GLY A 1 221 ? 43.814 22.441 -71.631 1.00 91.69 221 GLY A O 1
ATOM 1739 N N . ARG A 1 222 ? 45.292 22.865 -70.005 1.00 92.38 222 ARG A N 1
ATOM 1740 C CA . ARG A 1 222 ? 44.897 21.732 -69.146 1.00 92.38 222 ARG A CA 1
ATOM 1741 C C . ARG A 1 222 ? 44.446 22.173 -67.759 1.00 92.38 222 ARG A C 1
ATOM 1743 O O . ARG A 1 222 ? 44.806 23.253 -67.290 1.00 92.38 222 ARG A O 1
ATOM 1750 N N . ARG A 1 223 ? 43.674 21.323 -67.083 1.00 92.88 223 ARG A N 1
ATOM 1751 C CA . ARG A 1 223 ? 43.267 21.487 -65.677 1.00 92.88 223 ARG A CA 1
ATOM 1752 C C . ARG A 1 223 ? 43.415 20.166 -64.934 1.00 92.88 223 ARG A C 1
ATOM 1754 O O . ARG A 1 223 ? 43.146 19.111 -65.498 1.00 92.88 223 ARG A O 1
ATOM 1761 N N . GLN A 1 224 ? 43.829 20.227 -63.671 1.00 92.31 224 GLN A N 1
ATOM 1762 C CA . GLN A 1 224 ? 43.907 19.039 -62.822 1.00 92.31 224 GLN A CA 1
ATOM 1763 C C . GLN A 1 224 ? 42.506 18.625 -62.382 1.00 92.31 224 GLN A C 1
ATOM 1765 O O . GLN A 1 224 ? 41.716 19.482 -61.976 1.00 92.31 224 GLN A O 1
ATOM 1770 N N . LEU A 1 225 ? 42.214 17.329 -62.398 1.00 93.00 225 LEU A N 1
ATOM 1771 C CA . LEU A 1 225 ? 41.011 16.783 -61.793 1.00 93.00 225 LEU A CA 1
ATOM 1772 C C . LEU A 1 225 ? 41.176 16.745 -60.266 1.00 93.00 225 LEU A C 1
ATOM 1774 O O . LEU A 1 225 ? 42.121 16.163 -59.723 1.00 93.00 225 LEU A O 1
ATOM 1778 N N . LEU A 1 226 ? 40.261 17.409 -59.564 1.00 94.12 226 LEU A N 1
ATOM 1779 C CA . LEU A 1 226 ? 40.218 17.488 -58.108 1.00 94.12 226 LEU A CA 1
ATOM 1780 C C . LEU A 1 226 ? 38.988 16.740 -57.599 1.00 94.12 226 LEU A C 1
ATOM 1782 O O . LEU A 1 226 ? 37.904 16.871 -58.164 1.00 94.12 226 LEU A O 1
ATOM 1786 N N . LYS A 1 227 ? 39.137 16.019 -56.488 1.00 94.00 227 LYS A N 1
ATOM 1787 C CA . LYS A 1 227 ? 38.042 15.333 -55.789 1.00 94.00 227 LYS A CA 1
ATOM 1788 C C . LYS A 1 227 ? 37.832 15.920 -54.398 1.00 94.00 227 LYS A C 1
ATOM 1790 O O . LYS A 1 227 ? 38.801 16.305 -53.741 1.00 94.00 227 LYS A O 1
ATOM 1795 N N . LYS A 1 228 ? 36.588 15.979 -53.930 1.00 95.12 228 LYS A N 1
ATOM 1796 C CA . LYS A 1 228 ? 36.241 16.414 -52.574 1.00 95.12 228 LYS A CA 1
ATOM 1797 C C . LYS A 1 228 ? 36.036 15.206 -51.673 1.00 95.12 228 LYS A C 1
ATOM 1799 O O . LYS A 1 228 ? 35.117 14.420 -51.889 1.00 95.12 228 LYS A O 1
ATOM 1804 N N . VAL A 1 229 ? 36.877 15.074 -50.655 1.00 94.69 229 VAL A N 1
ATOM 1805 C CA . VAL A 1 229 ? 36.832 13.982 -49.671 1.00 94.69 229 VAL A CA 1
ATOM 1806 C C . VAL A 1 229 ? 37.019 14.589 -48.284 1.00 94.69 229 VAL A C 1
ATOM 1808 O O . VAL A 1 229 ? 37.920 15.411 -48.096 1.00 94.69 229 VAL A O 1
ATOM 1811 N N . GLY A 1 230 ? 36.153 14.244 -47.326 1.00 92.56 230 GLY A N 1
ATOM 1812 C CA . GLY A 1 230 ? 36.194 14.824 -45.978 1.00 92.56 230 GLY A CA 1
ATOM 1813 C C . GLY A 1 230 ? 36.034 16.347 -45.962 1.00 92.56 230 GLY A C 1
ATOM 1814 O O . GLY A 1 230 ? 36.712 17.034 -45.207 1.00 92.56 230 GLY A O 1
ATOM 1815 N N . GLY A 1 231 ? 35.240 16.904 -46.887 1.00 93.00 231 GLY A N 1
ATOM 1816 C CA . GLY A 1 231 ? 35.064 18.354 -47.039 1.00 93.00 231 GLY A CA 1
ATOM 1817 C C . GLY A 1 231 ? 36.220 19.092 -47.733 1.00 93.00 231 GLY A C 1
ATOM 1818 O O . GLY A 1 231 ? 36.057 20.258 -48.093 1.00 93.00 231 GLY A O 1
ATOM 1819 N N . VAL A 1 232 ? 37.346 18.423 -47.995 1.00 94.25 232 VAL A N 1
ATOM 1820 C CA . VAL A 1 232 ? 38.566 19.024 -48.551 1.00 94.25 232 VAL A CA 1
ATOM 1821 C C . VAL A 1 232 ? 38.741 18.641 -50.019 1.00 94.25 232 VAL A C 1
ATOM 1823 O O . VAL A 1 232 ? 38.613 17.475 -50.391 1.00 94.25 232 VAL A O 1
ATOM 1826 N N . TRP A 1 233 ? 39.077 19.623 -50.857 1.00 94.88 233 TRP A N 1
ATOM 1827 C CA . TRP A 1 233 ? 39.484 19.385 -52.242 1.00 94.88 233 TRP A CA 1
ATOM 1828 C C . TRP A 1 233 ? 40.917 18.865 -52.287 1.00 94.88 233 TRP A C 1
ATOM 1830 O O . TRP A 1 233 ? 41.830 19.512 -51.781 1.00 94.88 233 TRP A O 1
ATOM 1840 N N . ARG A 1 234 ? 41.118 17.709 -52.913 1.00 92.00 234 ARG A N 1
ATOM 1841 C CA . ARG A 1 234 ? 42.425 17.072 -53.071 1.00 92.00 234 ARG A CA 1
ATOM 1842 C C . ARG A 1 234 ? 42.673 16.783 -54.546 1.00 92.00 234 ARG A C 1
ATOM 1844 O O . ARG A 1 234 ? 41.741 16.426 -55.270 1.00 92.00 234 ARG A O 1
ATOM 1851 N N . GLY A 1 235 ? 43.924 16.926 -54.978 1.00 89.50 235 GLY A N 1
ATOM 1852 C CA . GLY A 1 235 ? 44.352 16.410 -56.275 1.00 89.50 235 GLY A CA 1
ATOM 1853 C C . GLY A 1 235 ? 44.115 14.908 -56.331 1.00 89.50 235 GLY A C 1
ATOM 1854 O O . GLY A 1 235 ? 44.286 14.209 -55.326 1.00 89.50 235 GLY A O 1
ATOM 1855 N N . MET A 1 236 ? 43.677 14.405 -57.480 1.00 86.94 236 MET A N 1
ATOM 1856 C CA . MET A 1 236 ? 43.679 12.964 -57.675 1.00 86.94 236 MET A CA 1
ATOM 1857 C C . MET A 1 236 ? 45.131 12.451 -57.634 1.00 86.94 236 MET A C 1
ATOM 1859 O O . MET A 1 236 ? 46.017 13.134 -58.153 1.00 86.94 236 MET A O 1
ATOM 1863 N N . PRO A 1 237 ? 45.404 11.324 -56.948 1.00 79.31 237 PRO A N 1
ATOM 1864 C CA . PRO A 1 237 ? 46.757 10.781 -56.877 1.00 79.31 237 PRO A CA 1
ATOM 1865 C C . PRO A 1 237 ? 47.249 10.485 -58.294 1.00 79.31 237 PRO A C 1
ATOM 1867 O O . PRO A 1 237 ? 46.466 9.993 -59.099 1.00 79.31 237 PRO A O 1
ATOM 1870 N N . ALA A 1 238 ? 48.508 10.799 -58.604 1.00 67.69 238 ALA A N 1
ATOM 1871 C CA . ALA A 1 238 ? 49.121 10.308 -59.834 1.00 67.69 238 ALA A CA 1
ATOM 1872 C C . ALA A 1 238 ? 49.167 8.774 -59.766 1.00 67.69 238 ALA A C 1
ATOM 1874 O O . ALA A 1 238 ? 49.388 8.221 -58.686 1.00 67.69 238 ALA A O 1
ATOM 1875 N N . GLU A 1 239 ? 48.909 8.089 -60.878 1.00 55.41 239 GLU A N 1
ATOM 1876 C CA . GLU A 1 239 ? 49.111 6.642 -60.932 1.00 55.41 239 GLU A CA 1
ATOM 1877 C C . GLU A 1 239 ? 50.590 6.360 -60.644 1.00 55.41 239 GLU A C 1
ATOM 1879 O O . GLU A 1 239 ? 51.472 6.851 -61.350 1.00 55.41 239 GLU A O 1
ATOM 1884 N N . ASN A 1 240 ? 50.864 5.614 -59.571 1.00 50.22 240 ASN A N 1
ATOM 1885 C CA . ASN A 1 240 ? 52.162 4.974 -59.410 1.00 50.22 240 ASN A CA 1
ATOM 1886 C C . ASN A 1 240 ? 52.246 3.934 -60.532 1.00 50.22 240 ASN A C 1
ATOM 1888 O O . ASN A 1 240 ? 51.587 2.896 -60.448 1.00 50.22 240 ASN A O 1
ATOM 1892 N N . SER A 1 241 ? 52.962 4.285 -61.598 1.00 41.09 241 SER A N 1
ATOM 1893 C CA . SER A 1 241 ? 53.341 3.378 -62.684 1.00 41.09 241 SER A CA 1
ATOM 1894 C C . SER A 1 241 ? 54.489 2.480 -62.247 1.00 41.09 241 SER A C 1
ATOM 1896 O O . SER A 1 241 ? 55.329 2.945 -61.440 1.00 41.09 241 SER A O 1
#

Foldseek 3Di:
DDDDDDDPPDPPDPPPPDDPPPDDDDDPPDDDPPDDDPDPPPDPPPPPPPPPVVVVVVVVVVVVVVVVVVVVVVVVVVVVVVVVVVVVVVVVVVVVVVVVVVVVVVVVVVVVVVVVVVVVVVVVVVVVVVVVVVVVVVVVVVVVVVVVVVVVVVVVVVVVVVVVVVVVVVQVCQQPDFPDKDWADKDKDFVVPDVADDPFPQKDWPDWDDPDPDPDTGMTIITGMWTQGNNDTDTDDGPPD

Organism: Orchesella cincta (NCBI:txid48709)

pLDDT: mean 81.81, std 23.15, range [27.81, 98.88]

Sequence (241 aa):
MSPIIFFVTLVLGVVSATNSSSDYIQDVTTLPTEVLPQDIEVLPDDTEVLPTNEIFTALHTNYDTELSKLLAGLTEYFTEAQTDIKKLKKNRKAADTKIAGLEEEFETFYSEVRQNISRIDGKILHLTAVLATISQKVEALQTQSNTQLSGIRTDVASARNSIQSLTSSLNSLHQNVVTDIKLGPRQFNAVYRNNGYHDAYPWIITEVSNWNKDDFPDTVGRRQLLKKVGGVWRGMPAENS

Secondary structure (DSSP, 8-state):
--------------------------------------------S------HHHHHHHHHHHHHHHHHHHHHHHHHHHHHHHHHHHHHHHHHHHHHHHHHHHHHHHHHHHHHHHHHHHHHHHHHHHHHHHHHHHHHHHHHHHHHHHHHHHHHHHHHHHHHHHHHHHHHHHHHHHHHSEEEEEE---EEEETTTS-----BTTEEEEEEE-SSSSSS-SEEEEEEEEEEETTEEEEPPPP--

Radius of gyration: 72.67 Å; chains: 1; bounding box: 113×50×207 Å